Protein AF-A0A085N4V2-F1 (afdb_monomer_lite)

pLDDT: mean 73.32, std 21.91, range [26.5, 97.38]

Structure (mmCIF, N/CA/C/O backbone):
data_AF-A0A085N4V2-F1
#
_entry.id   AF-A0A085N4V2-F1
#
loop_
_atom_site.group_PDB
_atom_site.id
_atom_site.type_symbol
_atom_site.label_atom_id
_atom_site.label_alt_id
_atom_site.label_comp_id
_atom_site.label_asym_id
_atom_site.label_entity_id
_atom_site.label_seq_id
_atom_site.pdbx_PDB_ins_code
_atom_site.Cartn_x
_atom_site.Cartn_y
_atom_site.Cartn_z
_atom_site.occupancy
_atom_site.B_iso_or_equiv
_atom_site.auth_seq_id
_atom_site.auth_comp_id
_atom_site.auth_asym_id
_atom_site.auth_atom_id
_atom_site.pdbx_PDB_model_num
ATOM 1 N N . ILE A 1 1 ? 28.054 0.547 -20.037 1.00 29.27 1 ILE A N 1
ATOM 2 C CA . ILE A 1 1 ? 28.135 -0.540 -19.030 1.00 29.27 1 ILE A CA 1
ATOM 3 C C . ILE A 1 1 ? 27.131 -1.605 -19.446 1.00 29.27 1 ILE A C 1
ATOM 5 O O . ILE A 1 1 ? 25.939 -1.463 -19.209 1.00 29.27 1 ILE A O 1
ATOM 9 N N . HIS A 1 2 ? 27.623 -2.577 -20.213 1.00 27.94 2 HIS A N 1
ATOM 10 C CA . HIS A 1 2 ? 26.881 -3.728 -20.721 1.00 27.94 2 HIS A CA 1
ATOM 11 C C . HIS A 1 2 ? 26.726 -4.733 -19.571 1.00 27.94 2 HIS A C 1
ATOM 13 O O . HIS A 1 2 ? 27.735 -5.162 -19.019 1.00 27.94 2 HIS A O 1
ATOM 19 N N . LEU A 1 3 ? 25.497 -5.102 -19.200 1.00 27.52 3 LEU A N 1
ATOM 20 C CA . LEU A 1 3 ? 25.249 -6.273 -18.354 1.00 27.52 3 LEU A CA 1
ATOM 21 C C . LEU A 1 3 ? 24.569 -7.343 -19.210 1.00 27.52 3 LEU A C 1
ATOM 23 O O . LEU A 1 3 ? 23.353 -7.344 -19.402 1.00 27.52 3 LEU A O 1
ATOM 27 N N . SER A 1 4 ? 25.399 -8.217 -19.765 1.00 28.66 4 SER A N 1
ATOM 28 C CA . SER A 1 4 ? 25.032 -9.461 -20.426 1.00 28.66 4 SER A CA 1
ATOM 29 C C . SER A 1 4 ? 24.753 -10.529 -19.365 1.00 28.66 4 SER A C 1
ATOM 31 O O . SER A 1 4 ? 25.668 -11.000 -18.699 1.00 28.66 4 SER A O 1
ATOM 33 N N . CYS A 1 5 ? 23.490 -10.933 -19.230 1.00 30.08 5 CYS A N 1
ATOM 34 C CA . CYS A 1 5 ? 23.125 -12.209 -18.620 1.00 30.08 5 CYS A CA 1
ATOM 35 C C . CYS A 1 5 ? 22.481 -13.062 -19.712 1.00 30.08 5 CYS A C 1
ATOM 37 O O . CYS A 1 5 ? 21.371 -12.770 -20.152 1.00 30.08 5 CYS A O 1
ATOM 39 N N . ILE A 1 6 ? 23.210 -14.077 -20.172 1.00 33.19 6 ILE A N 1
ATOM 40 C CA . ILE A 1 6 ? 22.715 -15.107 -21.083 1.00 33.19 6 ILE A CA 1
ATOM 41 C C . ILE A 1 6 ? 22.136 -16.208 -20.195 1.00 33.19 6 ILE A C 1
ATOM 43 O O . ILE A 1 6 ? 22.891 -16.904 -19.528 1.00 33.19 6 ILE A O 1
ATOM 47 N N . ASN A 1 7 ? 20.813 -16.351 -20.176 1.00 31.69 7 ASN A N 1
ATOM 48 C CA . ASN A 1 7 ? 20.169 -17.578 -19.717 1.00 31.69 7 ASN A CA 1
ATOM 49 C C . ASN A 1 7 ? 19.507 -18.219 -20.933 1.00 31.69 7 ASN A C 1
ATOM 51 O O . ASN A 1 7 ? 18.556 -17.675 -21.489 1.00 31.69 7 ASN A O 1
ATOM 55 N N . THR A 1 8 ? 20.039 -19.359 -21.353 1.00 28.59 8 THR A N 1
ATOM 56 C CA . THR A 1 8 ? 19.439 -20.244 -22.347 1.00 28.59 8 THR A CA 1
ATOM 57 C C . THR A 1 8 ? 18.460 -21.177 -21.641 1.00 28.59 8 THR A C 1
ATOM 59 O O . THR A 1 8 ? 18.837 -21.915 -20.734 1.00 28.59 8 THR A O 1
ATOM 62 N N . PHE A 1 9 ? 17.193 -21.146 -22.051 1.00 31.52 9 PHE A N 1
ATOM 63 C CA . PHE A 1 9 ? 16.196 -22.148 -21.679 1.00 31.52 9 PHE A CA 1
ATOM 64 C C . PHE A 1 9 ? 15.720 -22.811 -22.970 1.00 31.52 9 PHE A C 1
ATOM 66 O O . PHE A 1 9 ? 15.344 -22.116 -23.912 1.00 31.52 9 PHE A O 1
ATOM 73 N N . SER A 1 10 ? 15.803 -24.138 -23.039 1.00 26.50 10 SER A N 1
ATOM 74 C CA . SER A 1 10 ? 15.402 -24.914 -24.212 1.00 26.50 10 SER A CA 1
ATOM 75 C C . SER A 1 10 ? 14.082 -25.619 -23.918 1.00 26.50 10 SER A C 1
ATOM 77 O O . SER A 1 10 ? 13.995 -26.424 -22.993 1.00 26.50 10 SER A O 1
ATOM 79 N N . LEU A 1 11 ? 13.059 -25.303 -24.707 1.00 28.31 11 LEU A N 1
ATOM 80 C CA . LEU A 1 11 ? 11.888 -26.145 -24.914 1.00 28.31 11 LEU A CA 1
ATOM 81 C C . LEU A 1 11 ? 11.587 -26.129 -26.414 1.00 28.31 11 LEU A C 1
ATOM 83 O O . LEU A 1 11 ? 11.428 -25.056 -26.985 1.00 28.31 11 LEU A O 1
ATOM 87 N N . HIS A 1 12 ? 11.585 -27.326 -27.007 1.00 36.25 12 HIS A N 1
ATOM 88 C CA . HIS A 1 12 ? 11.099 -27.693 -28.342 1.00 36.25 12 HIS A CA 1
ATOM 89 C C . HIS A 1 12 ? 11.022 -26.564 -29.397 1.00 36.25 12 HIS A C 1
ATOM 91 O O . HIS A 1 12 ? 10.043 -25.828 -29.486 1.00 36.25 12 HIS A O 1
ATOM 97 N N . ASP A 1 13 ? 12.067 -26.505 -30.229 1.00 33.78 13 ASP A N 1
ATOM 98 C CA . ASP A 1 13 ? 12.101 -25.966 -31.599 1.00 33.78 13 ASP A CA 1
ATOM 99 C C . ASP A 1 13 ? 11.706 -24.501 -31.858 1.00 33.78 13 ASP A C 1
ATOM 101 O O . ASP A 1 13 ? 11.421 -24.129 -32.995 1.00 33.78 13 ASP A O 1
ATOM 105 N N . CYS A 1 14 ? 11.807 -23.614 -30.866 1.00 27.58 14 CYS A N 1
ATOM 106 C CA . CYS A 1 14 ? 11.898 -22.172 -31.125 1.00 27.58 14 CYS A CA 1
ATOM 107 C C . CYS A 1 14 ? 13.008 -21.509 -30.306 1.00 27.58 14 CYS A C 1
ATOM 109 O O . CYS A 1 14 ? 12.887 -21.266 -29.106 1.00 27.58 14 CYS A O 1
ATOM 111 N N . THR A 1 15 ? 14.104 -21.167 -30.983 1.00 27.19 15 THR A N 1
ATOM 112 C CA . THR A 1 15 ? 15.204 -20.377 -30.424 1.00 27.19 15 THR A CA 1
ATOM 113 C C . THR A 1 15 ? 14.775 -18.913 -30.330 1.00 27.19 15 THR A C 1
ATOM 115 O O . THR A 1 15 ? 14.976 -18.131 -31.257 1.00 27.19 15 THR A O 1
ATOM 118 N N . ILE A 1 16 ? 14.165 -18.513 -29.214 1.00 33.62 16 ILE A N 1
ATOM 119 C CA . ILE A 1 16 ? 13.874 -17.098 -28.952 1.00 33.62 16 ILE A CA 1
ATOM 120 C C . ILE A 1 16 ? 15.157 -16.435 -28.444 1.00 33.62 16 ILE A C 1
ATOM 122 O O . ILE A 1 16 ? 15.532 -16.555 -27.277 1.00 33.62 16 ILE A O 1
ATOM 126 N N . VAL A 1 17 ? 15.851 -15.726 -29.334 1.00 28.67 17 VAL A N 1
ATOM 127 C CA . VAL A 1 17 ? 16.953 -14.837 -28.956 1.00 28.67 17 VAL A CA 1
ATOM 128 C C . VAL A 1 17 ? 16.340 -13.562 -28.381 1.00 28.67 17 VAL A C 1
ATOM 130 O O . VAL A 1 17 ? 15.878 -12.692 -29.114 1.00 28.67 17 VAL A O 1
ATOM 133 N N . CYS A 1 18 ? 16.325 -13.435 -27.055 1.00 32.69 18 CYS A N 1
ATOM 134 C CA . CYS A 1 18 ? 15.870 -12.213 -26.400 1.00 32.69 18 CYS A CA 1
ATOM 135 C C . CYS A 1 18 ? 16.967 -11.132 -26.505 1.00 32.69 18 CYS A C 1
ATOM 137 O O . CYS A 1 18 ? 17.760 -10.933 -25.582 1.00 32.69 18 CYS A O 1
ATOM 139 N N . VAL A 1 19 ? 17.046 -10.443 -27.650 1.00 33.03 19 VAL A N 1
ATOM 140 C CA . VAL A 1 19 ? 17.888 -9.248 -27.800 1.00 33.03 19 VAL A CA 1
ATOM 141 C C . VAL A 1 19 ? 17.174 -8.078 -27.134 1.00 33.03 19 VAL A C 1
ATOM 143 O O . VAL A 1 19 ? 16.116 -7.621 -27.558 1.00 33.03 19 VAL A O 1
ATOM 146 N N . ARG A 1 20 ? 17.757 -7.608 -26.035 1.00 50.44 20 ARG A N 1
ATOM 147 C CA . ARG A 1 20 ? 17.264 -6.480 -25.253 1.00 50.44 20 ARG A CA 1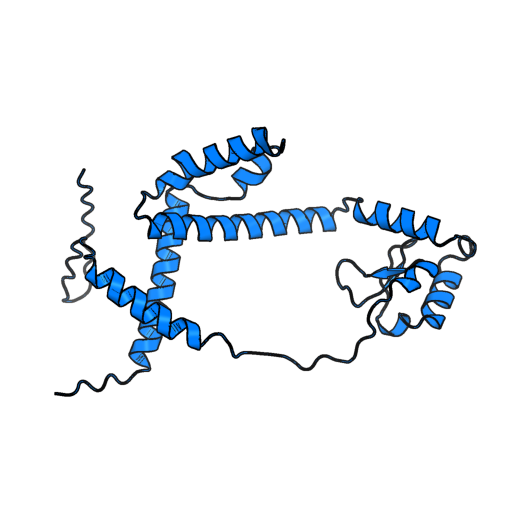
ATOM 148 C C . ARG A 1 20 ? 17.601 -5.170 -25.973 1.00 50.44 20 ARG A C 1
ATOM 150 O O . ARG A 1 20 ? 18.631 -4.560 -25.707 1.00 50.44 20 ARG A O 1
ATOM 157 N N . SER A 1 21 ? 16.709 -4.732 -26.849 1.00 33.66 21 SER A N 1
ATOM 158 C CA . SER A 1 21 ? 16.666 -3.366 -27.374 1.00 33.66 21 SER A CA 1
ATOM 159 C C . SER A 1 21 ? 15.210 -3.005 -27.637 1.00 33.66 21 SER A C 1
ATOM 161 O O . SER A 1 21 ? 14.715 -3.174 -28.742 1.00 33.66 21 SER A O 1
ATOM 163 N N . VAL A 1 22 ? 14.515 -2.568 -26.583 1.00 43.03 22 VAL A N 1
ATOM 164 C CA . VAL A 1 22 ? 13.159 -2.014 -26.702 1.00 43.03 22 VAL A CA 1
ATOM 165 C C . VAL A 1 22 ? 13.300 -0.666 -27.404 1.00 43.03 22 VAL A C 1
ATOM 167 O O . VAL A 1 22 ? 13.883 0.266 -26.842 1.00 43.03 22 VAL A O 1
ATOM 170 N N . THR A 1 23 ? 12.854 -0.582 -28.652 1.00 40.97 23 THR A N 1
ATOM 171 C CA . THR A 1 23 ? 12.875 0.656 -29.438 1.00 40.97 23 THR A CA 1
ATOM 172 C C . THR A 1 23 ? 11.654 1.514 -29.089 1.00 40.97 23 THR A C 1
ATOM 174 O O . THR A 1 23 ? 10.686 1.053 -28.485 1.00 40.97 23 THR A O 1
ATOM 177 N N . VAL A 1 24 ? 11.684 2.802 -29.447 1.00 43.81 24 VAL A N 1
ATOM 178 C CA . VAL A 1 24 ? 10.590 3.763 -29.180 1.00 43.81 24 VAL A CA 1
ATOM 179 C C . VAL A 1 24 ? 9.251 3.308 -29.800 1.00 43.81 24 VAL A C 1
ATOM 181 O O . VAL A 1 24 ? 8.184 3.658 -29.294 1.00 43.81 24 VAL A O 1
ATOM 184 N N . GLU A 1 25 ? 9.291 2.462 -30.833 1.00 38.31 25 GLU A N 1
ATOM 185 C CA . GLU A 1 25 ? 8.113 1.851 -31.464 1.00 38.31 25 GLU A CA 1
ATOM 186 C C . GLU A 1 25 ? 7.373 0.857 -30.555 1.00 38.31 25 GLU A C 1
ATOM 188 O O . GLU A 1 25 ? 6.140 0.809 -30.575 1.00 38.31 25 GLU A O 1
ATOM 193 N N . ASP A 1 26 ? 8.081 0.117 -29.699 1.00 45.44 26 ASP A N 1
ATOM 194 C CA . ASP A 1 26 ? 7.462 -0.818 -28.749 1.00 45.44 26 ASP A CA 1
ATOM 195 C C . ASP A 1 26 ? 6.706 -0.073 -27.637 1.00 45.44 26 ASP A C 1
ATOM 197 O O . ASP A 1 26 ? 5.665 -0.527 -27.154 1.00 45.44 26 ASP A O 1
ATOM 201 N N . LEU A 1 27 ? 7.175 1.129 -27.279 1.00 49.84 27 LEU A N 1
ATOM 202 C CA . LEU A 1 27 ? 6.521 2.012 -26.310 1.00 49.84 27 LEU A CA 1
ATOM 203 C C . LEU A 1 27 ? 5.214 2.614 -26.867 1.00 49.84 27 LEU A C 1
ATOM 205 O O . LEU A 1 27 ? 4.235 2.757 -26.131 1.00 49.84 27 LEU A O 1
ATOM 209 N N . LEU A 1 28 ? 5.180 2.922 -28.170 1.00 45.06 28 LEU A N 1
ATOM 210 C CA . LEU A 1 28 ? 3.991 3.400 -28.891 1.00 45.06 28 LEU A CA 1
ATOM 211 C C . LEU A 1 28 ? 2.919 2.306 -29.029 1.00 45.06 28 LEU A C 1
ATOM 213 O O . LEU A 1 28 ? 1.734 2.583 -28.834 1.00 45.06 28 LEU A O 1
ATOM 217 N N . LYS A 1 29 ? 3.322 1.051 -29.265 1.00 47.91 29 LYS A N 1
ATOM 218 C CA . LYS A 1 29 ? 2.406 -0.107 -29.281 1.00 47.91 29 LYS A CA 1
ATOM 219 C C . LYS A 1 29 ? 1.801 -0.380 -27.899 1.00 47.91 29 LYS A C 1
ATOM 221 O O . LYS A 1 29 ? 0.601 -0.633 -27.790 1.00 47.91 29 LYS A O 1
ATOM 226 N N . LEU A 1 30 ? 2.588 -0.236 -26.828 1.00 51.94 30 LEU A N 1
ATOM 227 C CA . LEU A 1 30 ? 2.100 -0.369 -25.450 1.00 51.94 30 LEU A CA 1
ATOM 228 C C . LEU A 1 30 ? 1.096 0.734 -25.067 1.00 51.94 30 LEU A C 1
ATOM 230 O O . LEU A 1 30 ? 0.115 0.465 -24.373 1.00 51.94 30 LEU A O 1
ATOM 234 N N . LEU A 1 31 ? 1.308 1.968 -25.539 1.00 45.53 31 LEU A N 1
ATOM 235 C CA . LEU A 1 31 ? 0.374 3.084 -25.347 1.00 45.53 31 LEU A CA 1
ATOM 236 C C . LEU A 1 31 ? -0.991 2.822 -26.008 1.00 45.53 31 LEU A C 1
ATOM 238 O O . LEU A 1 31 ? -2.015 3.133 -25.400 1.00 45.53 31 LEU A O 1
ATOM 242 N N . GLY A 1 32 ? -1.026 2.191 -27.188 1.00 45.50 32 GLY A N 1
ATOM 243 C CA . GLY A 1 32 ? -2.273 1.809 -27.868 1.00 45.50 32 GLY A CA 1
ATOM 244 C C . GLY A 1 32 ? -3.115 0.791 -27.084 1.00 45.50 32 GLY A C 1
ATOM 245 O O . GLY A 1 32 ? -4.331 0.942 -26.965 1.00 45.50 32 GLY A O 1
ATOM 246 N N . ILE A 1 33 ? -2.468 -0.193 -26.453 1.00 52.75 33 ILE A N 1
ATOM 247 C CA . ILE A 1 33 ? -3.137 -1.221 -25.633 1.00 52.75 33 ILE A CA 1
ATOM 248 C C . ILE A 1 33 ? -3.702 -0.618 -24.331 1.00 52.75 33 ILE A C 1
ATOM 250 O O . ILE A 1 33 ? -4.791 -0.986 -23.884 1.00 52.75 33 ILE A O 1
ATOM 254 N N . ILE A 1 34 ? -3.017 0.373 -23.746 1.00 48.88 34 ILE A N 1
ATOM 255 C CA . ILE A 1 34 ? -3.482 1.082 -22.539 1.00 48.88 34 ILE A CA 1
ATOM 256 C C . ILE A 1 34 ? -4.778 1.870 -22.803 1.00 48.88 34 ILE A C 1
ATOM 258 O O . ILE A 1 34 ? -5.627 1.964 -21.912 1.00 48.88 34 ILE A O 1
ATOM 262 N N . VAL A 1 35 ? -4.958 2.421 -24.009 1.00 43.78 35 VAL A N 1
ATOM 263 C CA . VAL A 1 35 ? -6.181 3.154 -24.385 1.00 43.78 35 VAL A CA 1
ATOM 264 C C . VAL A 1 35 ? -7.391 2.214 -24.457 1.00 43.78 35 VAL A C 1
ATOM 266 O O . VAL A 1 35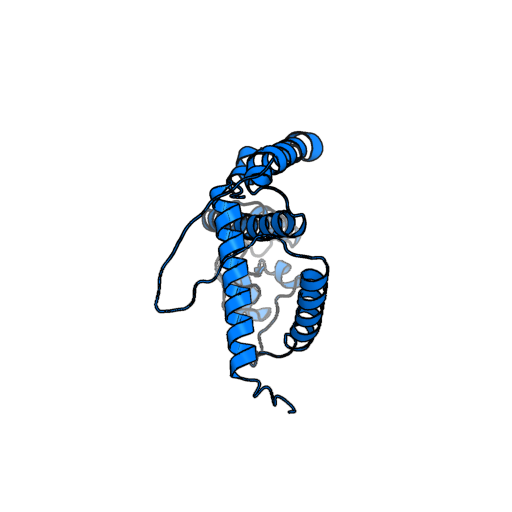 ? -8.453 2.558 -23.938 1.00 43.78 35 VAL A O 1
ATOM 269 N N . LEU A 1 36 ? -7.221 1.004 -24.997 1.00 43.19 36 LEU A N 1
ATOM 270 C CA . LEU A 1 36 ? -8.288 -0.001 -25.096 1.00 43.19 36 LEU A CA 1
ATOM 271 C C . LEU A 1 36 ? -8.743 -0.525 -23.723 1.00 43.19 36 LEU A C 1
ATOM 273 O O . LEU A 1 36 ? -9.941 -0.643 -23.464 1.00 43.19 36 LEU A O 1
ATOM 277 N N . LEU A 1 37 ? -7.811 -0.755 -22.794 1.00 41.88 37 LEU A N 1
ATOM 278 C CA . LEU A 1 37 ? -8.125 -1.278 -21.456 1.00 41.88 37 LEU A CA 1
ATOM 279 C C . LEU A 1 37 ? -8.902 -0.289 -20.569 1.00 41.88 37 LEU A C 1
ATOM 281 O O . LEU A 1 37 ? -9.606 -0.702 -19.644 1.00 41.88 37 LEU A O 1
ATOM 285 N N . LYS A 1 38 ? -8.823 1.018 -20.847 1.00 34.41 38 LYS A N 1
ATOM 286 C CA . LYS A 1 38 ? -9.487 2.055 -20.042 1.00 34.41 38 LYS A CA 1
ATOM 287 C C . LYS A 1 38 ? -11.005 2.127 -20.260 1.00 34.41 38 LYS A C 1
ATOM 289 O O . LYS A 1 38 ? -11.702 2.676 -19.412 1.00 34.41 38 LYS A O 1
ATOM 294 N N . SER A 1 39 ? -11.515 1.543 -21.345 1.00 33.38 39 SER A N 1
ATOM 295 C CA . SER A 1 39 ? -12.949 1.525 -21.669 1.00 33.38 39 SER A CA 1
ATOM 296 C C . SER A 1 39 ? -13.731 0.449 -20.891 1.00 33.38 39 SER A C 1
ATOM 298 O O . SER A 1 39 ? -14.907 0.627 -20.577 1.00 33.38 39 SER A O 1
ATOM 300 N N . CYS A 1 40 ? -13.076 -0.648 -20.493 1.00 34.72 40 CYS A N 1
ATOM 301 C CA . CYS A 1 40 ? -13.766 -1.854 -20.011 1.00 34.72 40 CYS A CA 1
ATOM 302 C C . CYS A 1 40 ? -14.006 -1.932 -18.489 1.00 34.72 40 CYS A C 1
ATOM 304 O O . CYS A 1 40 ? -14.709 -2.829 -18.031 1.00 34.72 40 CYS A O 1
ATOM 306 N N . THR A 1 41 ? -13.467 -1.019 -17.674 1.00 35.53 41 THR A N 1
ATOM 307 C CA . THR A 1 41 ? -13.517 -1.140 -16.197 1.00 35.53 41 THR A CA 1
ATOM 308 C C . THR A 1 41 ? -14.763 -0.537 -15.534 1.00 35.53 41 THR A C 1
ATOM 310 O O . THR A 1 41 ? -14.952 -0.703 -14.330 1.00 35.53 41 THR A O 1
ATOM 313 N N . ASN A 1 42 ? -15.656 0.116 -16.285 1.00 34.28 42 ASN A N 1
ATOM 314 C CA . ASN A 1 42 ? -16.789 0.862 -15.714 1.00 34.28 42 ASN A CA 1
ATOM 315 C C . ASN A 1 42 ? -18.021 0.025 -15.329 1.00 34.28 42 ASN A C 1
ATOM 317 O O . ASN A 1 42 ? -18.988 0.579 -14.811 1.00 34.28 42 ASN A O 1
ATOM 321 N N . SER A 1 43 ? -18.025 -1.289 -15.548 1.00 41.75 43 SER A N 1
ATOM 322 C CA . SER A 1 43 ? -19.240 -2.085 -15.372 1.00 41.75 43 SER A CA 1
ATOM 323 C C . SER A 1 43 ? -18.977 -3.394 -14.642 1.00 41.75 43 SER A C 1
ATOM 325 O O . SER A 1 43 ? -18.839 -4.424 -15.289 1.00 41.75 43 SER A O 1
ATOM 327 N N . LEU A 1 44 ? -18.977 -3.392 -13.300 1.00 36.44 44 LEU A N 1
ATOM 328 C CA . LEU A 1 44 ? -19.506 -4.545 -12.558 1.00 36.44 44 LEU A CA 1
ATOM 329 C C . LEU A 1 44 ? -19.834 -4.250 -11.075 1.00 36.44 44 LEU A C 1
ATOM 331 O O . LEU A 1 44 ? -18.970 -3.942 -10.261 1.00 36.44 44 LEU A O 1
ATOM 335 N N . MET A 1 45 ? -21.107 -4.513 -10.747 1.00 35.84 45 MET A N 1
ATOM 336 C CA . MET A 1 45 ? -21.659 -5.001 -9.466 1.00 35.84 45 MET A CA 1
ATOM 337 C C . MET A 1 45 ? -22.102 -3.992 -8.395 1.00 35.84 45 MET A C 1
ATOM 339 O O . MET A 1 45 ? -21.359 -3.622 -7.489 1.00 35.84 45 MET A O 1
ATOM 343 N N . SER A 1 46 ? -23.415 -3.721 -8.365 1.00 36.69 46 SER A N 1
ATOM 344 C CA . SER A 1 46 ? -24.116 -3.299 -7.146 1.00 36.69 46 SER A CA 1
ATOM 345 C C . SER A 1 46 ? -25.144 -4.361 -6.728 1.00 36.69 46 SER A C 1
ATOM 347 O O . SER A 1 46 ? -26.022 -4.742 -7.496 1.00 36.69 46 SER A O 1
ATOM 349 N N . ARG A 1 47 ? -24.998 -4.891 -5.506 1.00 44.38 47 ARG A N 1
ATOM 350 C CA . ARG A 1 47 ? -25.952 -5.829 -4.885 1.00 44.38 47 ARG A CA 1
ATOM 351 C C . ARG A 1 47 ? -27.095 -5.042 -4.219 1.00 44.38 47 ARG A C 1
ATOM 353 O O . ARG A 1 47 ? -26.827 -3.965 -3.672 1.00 44.38 47 ARG A O 1
ATOM 360 N N . PRO A 1 48 ? -28.338 -5.560 -4.174 1.00 46.38 48 PRO A N 1
ATOM 361 C CA . PRO A 1 48 ? -29.462 -4.860 -3.557 1.00 46.38 48 PRO A CA 1
ATOM 362 C C . PRO A 1 48 ? -29.235 -4.676 -2.049 1.00 46.38 48 PRO A C 1
ATOM 364 O O . PRO A 1 48 ? -29.116 -5.629 -1.277 1.00 46.38 48 PRO A O 1
ATOM 367 N N . LYS A 1 49 ? -29.145 -3.415 -1.614 1.00 56.84 49 LYS A N 1
ATOM 368 C CA . LYS A 1 49 ? -28.958 -3.048 -0.205 1.00 56.84 49 LYS A CA 1
ATOM 369 C C . LYS A 1 49 ? -30.300 -3.159 0.527 1.00 56.84 49 LYS A C 1
ATOM 371 O O . LYS A 1 49 ? -31.236 -2.431 0.210 1.00 56.84 49 LYS A O 1
ATOM 376 N N . LYS A 1 50 ? -30.381 -4.013 1.556 1.00 60.59 50 LYS A N 1
ATOM 377 C CA . LYS A 1 50 ? -31.488 -3.980 2.533 1.00 60.59 50 LYS A CA 1
ATOM 378 C C . LYS A 1 50 ? -31.570 -2.581 3.164 1.00 60.59 50 LYS A C 1
ATOM 380 O O . LYS A 1 50 ? -30.537 -2.013 3.530 1.00 60.59 50 LYS A O 1
ATOM 385 N N . LYS A 1 51 ? -32.784 -2.029 3.297 1.00 64.44 51 LYS A N 1
ATOM 386 C CA . LYS A 1 51 ? -33.018 -0.728 3.948 1.00 64.44 51 LYS A CA 1
ATOM 387 C C . LYS A 1 51 ? -32.554 -0.816 5.409 1.00 64.44 51 LYS A C 1
ATOM 389 O O . LYS A 1 51 ? -33.062 -1.627 6.172 1.00 64.44 51 LYS A O 1
ATOM 394 N N . SER A 1 52 ? -31.568 -0.001 5.773 1.00 69.69 52 SER A N 1
ATOM 395 C CA . SER A 1 52 ? -30.961 0.064 7.108 1.00 69.69 52 SER A CA 1
ATOM 396 C C . SER A 1 52 ? -31.082 1.493 7.610 1.00 69.69 52 SER A C 1
ATOM 398 O O . SER A 1 52 ? -30.838 2.427 6.843 1.00 69.69 52 SER A O 1
ATOM 400 N N . ARG A 1 53 ? -31.419 1.681 8.888 1.00 72.75 53 ARG A N 1
ATOM 401 C CA . ARG A 1 53 ? -31.376 3.012 9.506 1.00 72.75 53 ARG A CA 1
ATOM 402 C C . ARG A 1 53 ? -29.927 3.485 9.550 1.00 72.75 53 ARG A C 1
ATOM 404 O O . ARG A 1 53 ? -29.041 2.693 9.870 1.00 72.75 53 ARG A O 1
ATOM 411 N N . GLN A 1 54 ? -29.693 4.737 9.176 1.00 81.12 54 GLN A N 1
ATOM 412 C CA . GLN A 1 54 ? -28.384 5.363 9.324 1.00 81.12 54 GLN A CA 1
ATOM 413 C C . GLN A 1 54 ? -28.289 6.013 10.703 1.00 81.12 54 GLN A C 1
ATOM 415 O O . GLN A 1 54 ? -29.290 6.465 11.258 1.00 81.12 54 GLN A O 1
ATOM 420 N N . TYR A 1 55 ? -27.080 6.035 11.255 1.00 81.50 55 TYR A N 1
ATOM 421 C CA . TYR A 1 55 ? -26.808 6.746 12.494 1.00 81.50 55 TYR A CA 1
ATOM 422 C C . TYR A 1 55 ? -27.003 8.255 12.297 1.00 81.50 55 TYR A C 1
ATOM 424 O O . TYR A 1 55 ? -26.516 8.813 11.316 1.00 81.50 55 TYR A O 1
ATOM 432 N N . SER A 1 56 ? -27.663 8.908 13.254 1.00 82.62 56 SER A N 1
ATOM 433 C CA . SER A 1 56 ? -27.725 10.366 13.356 1.00 82.62 56 SER A CA 1
ATOM 434 C C . SER A 1 56 ? -26.831 10.844 14.495 1.00 82.62 56 SER A C 1
ATOM 436 O O . SER A 1 56 ? -26.810 10.244 15.571 1.00 82.62 56 SER A O 1
ATOM 438 N N . THR A 1 57 ? -26.123 11.954 14.281 1.00 81.81 57 THR A N 1
ATOM 439 C CA . THR A 1 57 ? -25.295 12.613 15.304 1.00 81.81 57 THR A CA 1
ATOM 440 C C . THR A 1 57 ? -26.099 13.002 16.539 1.00 81.81 57 THR A C 1
ATOM 442 O O . THR A 1 57 ? -25.556 12.988 17.642 1.00 81.81 57 THR A O 1
ATOM 445 N N . GLU A 1 58 ? -27.403 13.243 16.388 1.00 84.25 58 GLU A N 1
ATOM 446 C CA . GLU A 1 58 ? -28.311 13.510 17.499 1.00 84.25 58 GLU A CA 1
ATOM 447 C C . GLU A 1 58 ? -28.408 12.363 18.502 1.00 84.25 58 GLU A C 1
ATOM 449 O O . GLU A 1 58 ? -28.759 12.602 19.653 1.00 84.25 58 GLU A O 1
ATOM 454 N N . TYR A 1 59 ? -28.104 11.122 18.110 1.00 83.69 59 TYR A N 1
ATOM 455 C CA . TYR A 1 59 ? -28.175 9.970 19.015 1.00 83.69 59 TYR A CA 1
ATOM 456 C C . TYR A 1 59 ? -27.088 9.982 20.091 1.00 83.69 59 TYR A C 1
ATOM 458 O O . TYR A 1 59 ? -27.185 9.246 21.075 1.00 83.69 59 TYR A O 1
ATOM 466 N N . LEU A 1 60 ? -26.124 10.895 19.969 1.00 85.00 60 LEU A N 1
ATOM 467 C CA . LEU A 1 60 ? -25.153 11.178 21.012 1.00 85.00 60 LEU A CA 1
ATOM 468 C C . LEU A 1 60 ? -25.816 11.644 22.315 1.00 85.00 60 LEU A C 1
ATOM 470 O O . LEU A 1 60 ? -25.328 11.296 23.385 1.00 85.00 60 LEU A O 1
ATOM 474 N N . LYS A 1 61 ? -26.965 12.341 22.246 1.00 82.94 61 LYS A N 1
ATOM 475 C CA . LYS A 1 61 ? -27.738 12.755 23.436 1.00 82.94 61 LYS A CA 1
ATOM 476 C C . LYS A 1 61 ? -28.290 11.581 24.243 1.00 82.94 61 LYS A C 1
ATOM 478 O O . LYS A 1 61 ? -28.633 11.740 25.406 1.00 82.94 61 LYS A O 1
ATOM 483 N N . PHE A 1 62 ? -28.358 10.404 23.625 1.00 82.56 62 PHE A N 1
ATOM 484 C CA . PHE A 1 62 ? -28.744 9.151 24.267 1.00 82.56 62 PHE A CA 1
ATOM 485 C C . PHE A 1 62 ? -27.524 8.298 24.655 1.00 82.56 62 PHE A C 1
ATOM 487 O O . PHE A 1 62 ? -27.686 7.153 25.059 1.00 82.56 62 PHE A O 1
ATOM 494 N N . GLY A 1 63 ? -26.300 8.818 24.502 1.00 85.31 63 GLY A N 1
ATOM 495 C CA . GLY A 1 63 ? -25.064 8.124 24.855 1.00 85.31 63 GLY A CA 1
ATOM 496 C C . GLY A 1 63 ? -24.602 7.056 23.864 1.00 85.31 63 GLY A C 1
ATOM 497 O O . GLY A 1 63 ? -23.827 6.172 24.242 1.00 85.31 63 GLY A O 1
ATOM 498 N N . PHE A 1 64 ? -25.047 7.124 22.606 1.00 87.44 64 PHE A N 1
ATOM 499 C CA . PHE A 1 64 ? -24.651 6.184 21.553 1.00 87.44 64 PHE A CA 1
ATOM 500 C C . PHE A 1 64 ? -23.772 6.839 20.486 1.00 87.44 64 PHE A C 1
ATOM 502 O O . PHE A 1 64 ? -23.861 8.035 20.229 1.00 87.44 64 PHE A O 1
ATOM 509 N N . THR A 1 65 ? -22.945 6.022 19.837 1.00 88.38 65 THR A N 1
ATOM 510 C CA . THR A 1 65 ? -22.130 6.363 18.663 1.00 88.38 65 THR A CA 1
ATOM 511 C C . THR A 1 65 ? -22.224 5.251 17.610 1.00 88.38 65 THR A C 1
ATOM 513 O O . THR A 1 65 ? -22.794 4.191 17.870 1.00 88.38 65 THR A O 1
ATOM 516 N N . CYS A 1 66 ? -21.661 5.451 16.420 1.00 86.56 66 CYS A N 1
ATOM 517 C CA . CYS A 1 66 ? -21.463 4.367 15.455 1.00 86.56 66 CYS A CA 1
ATOM 518 C C . CYS A 1 66 ? -20.478 3.322 15.994 1.00 86.56 66 CYS A C 1
ATOM 520 O O . CYS A 1 66 ? -19.420 3.680 16.514 1.00 86.56 66 CYS A O 1
ATOM 522 N N . SER A 1 67 ? -20.765 2.037 15.782 1.00 83.19 67 SER A N 1
ATOM 523 C CA . SER A 1 67 ? -19.778 0.982 16.015 1.00 83.19 67 SER A CA 1
ATOM 524 C C . SER A 1 67 ? -18.571 1.153 15.072 1.00 83.19 67 SER A C 1
ATOM 526 O O . SER A 1 67 ? -18.769 1.398 13.874 1.00 83.19 67 SER A O 1
ATOM 528 N N . PRO A 1 68 ? -17.328 0.983 15.568 1.00 77.56 68 PRO A N 1
ATOM 529 C CA . PRO A 1 68 ? -16.120 1.036 14.742 1.00 77.56 68 PRO A CA 1
ATOM 530 C C . PRO A 1 68 ? -16.108 -0.027 13.637 1.00 77.56 68 PRO A C 1
ATOM 532 O O . PRO A 1 68 ? -15.700 0.256 12.514 1.00 77.56 68 PRO A O 1
ATOM 535 N N . ALA A 1 69 ? -16.598 -1.233 13.944 1.00 77.69 69 ALA A N 1
ATOM 536 C CA . ALA A 1 69 ? -16.615 -2.365 13.018 1.00 77.69 69 ALA A CA 1
ATOM 537 C C . ALA A 1 69 ? -17.719 -2.243 11.956 1.00 77.69 69 ALA A C 1
ATOM 539 O O . ALA A 1 69 ? -17.556 -2.680 10.819 1.00 77.69 69 ALA A O 1
ATOM 540 N N . ASN A 1 70 ? -18.858 -1.643 12.311 1.00 81.44 70 ASN A N 1
ATOM 541 C CA . ASN A 1 70 ? -19.969 -1.450 11.389 1.00 81.44 70 ASN A CA 1
ATOM 542 C C . ASN A 1 70 ? -20.711 -0.150 11.700 1.00 81.44 70 ASN A C 1
ATOM 544 O O . ASN A 1 70 ? -21.532 -0.087 12.614 1.00 81.44 70 ASN A O 1
ATOM 548 N N . ARG A 1 71 ? -20.505 0.867 10.856 1.00 81.06 71 ARG A N 1
ATOM 549 C CA . ARG A 1 71 ? -21.127 2.193 11.010 1.00 81.06 71 ARG A CA 1
ATOM 550 C C . ARG A 1 71 ? -22.664 2.184 10.982 1.00 81.06 71 ARG A C 1
ATOM 552 O O . ARG A 1 71 ? -23.279 3.201 11.276 1.00 81.06 71 ARG A O 1
ATOM 559 N N . ARG A 1 72 ? -23.300 1.063 10.619 1.00 82.44 72 ARG A N 1
ATOM 560 C CA . ARG A 1 72 ? -24.764 0.892 10.642 1.00 82.44 72 ARG A CA 1
ATOM 561 C C . ARG A 1 72 ? -25.306 0.408 11.986 1.00 82.44 72 ARG A C 1
ATOM 563 O O . ARG A 1 72 ? -26.520 0.309 12.136 1.00 82.44 72 ARG A O 1
ATOM 570 N N . LEU A 1 73 ? -24.444 0.073 12.941 1.00 86.94 73 LEU A N 1
ATOM 571 C CA . LEU A 1 73 ? -24.847 -0.428 14.251 1.00 86.94 73 LEU A CA 1
ATOM 572 C C . LEU A 1 73 ? -24.552 0.623 15.330 1.00 86.94 73 LEU A C 1
ATOM 574 O O . LEU A 1 73 ? -23.449 1.178 15.337 1.00 86.94 73 LEU A O 1
ATOM 578 N N . PRO A 1 74 ? -25.506 0.918 16.232 1.00 88.06 74 PRO A N 1
ATOM 579 C CA . PRO A 1 74 ? -25.247 1.798 17.360 1.00 88.06 74 PRO A CA 1
ATOM 580 C C . PRO A 1 74 ? -24.440 1.069 18.440 1.00 88.06 74 PRO A C 1
ATOM 582 O O . PRO A 1 74 ? -24.677 -0.100 18.736 1.00 88.06 74 PRO A O 1
ATOM 585 N N . MET A 1 75 ? -23.493 1.774 19.046 1.00 88.75 75 MET A N 1
ATOM 586 C CA . MET A 1 75 ? -22.671 1.317 20.163 1.00 88.75 75 MET A CA 1
ATOM 587 C C . MET A 1 75 ? -22.851 2.275 21.338 1.00 88.75 75 MET A C 1
ATOM 589 O O . MET A 1 75 ? -22.784 3.491 21.156 1.00 88.75 75 MET A O 1
ATOM 593 N N . CYS A 1 76 ? -23.086 1.750 22.538 1.00 86.81 76 CYS A N 1
ATOM 594 C CA . CYS A 1 76 ? -23.169 2.577 23.742 1.00 86.81 76 CYS A CA 1
ATOM 595 C C . CYS A 1 76 ? -21.768 3.047 24.151 1.00 86.81 76 CYS A C 1
ATOM 597 O O . CYS A 1 76 ? -20.858 2.235 24.276 1.00 86.81 76 CYS A O 1
ATOM 599 N N . LEU A 1 77 ? -21.592 4.343 24.409 1.00 85.19 77 LEU A N 1
ATOM 600 C CA . LEU A 1 77 ? -20.300 4.910 24.815 1.00 85.19 77 LEU A CA 1
ATOM 601 C C . LEU A 1 77 ? -19.903 4.562 26.258 1.00 85.19 77 LEU A C 1
ATOM 603 O O . LEU A 1 77 ? -18.746 4.734 26.625 1.00 85.19 77 LEU A O 1
ATOM 607 N N . ILE A 1 78 ? -20.851 4.107 27.083 1.00 82.12 78 ILE A N 1
ATOM 608 C CA . ILE A 1 78 ? -20.606 3.808 28.500 1.00 82.12 78 ILE A CA 1
ATOM 609 C C . ILE A 1 78 ? -20.236 2.340 28.712 1.00 82.12 78 ILE A C 1
ATOM 611 O O . ILE A 1 78 ? -19.270 2.058 29.411 1.00 82.12 78 ILE A O 1
ATOM 615 N N . CYS A 1 79 ? -21.024 1.416 28.155 1.00 82.06 79 CYS A N 1
ATOM 616 C CA . CYS A 1 79 ? -20.814 -0.025 28.325 1.00 82.06 79 CYS A CA 1
ATOM 617 C C . CYS A 1 79 ? -20.180 -0.704 27.106 1.00 82.06 79 CYS A C 1
ATOM 619 O O . CYS A 1 79 ? -20.014 -1.918 27.120 1.00 82.06 79 CYS A O 1
ATOM 621 N N . GLU A 1 80 ? -19.887 0.052 26.042 1.00 80.12 80 GLU A N 1
ATOM 622 C CA . GLU A 1 80 ? -19.219 -0.411 24.811 1.00 80.12 80 GLU A CA 1
ATOM 623 C C . GLU A 1 80 ? -19.956 -1.540 24.059 1.00 80.12 80 GLU A C 1
ATOM 625 O O . GLU A 1 80 ? -19.468 -2.080 23.067 1.00 80.12 80 GLU A O 1
ATOM 630 N N . LYS A 1 81 ? -21.194 -1.854 24.462 1.00 84.88 81 LYS A N 1
ATOM 631 C CA . LYS A 1 81 ? -22.044 -2.850 23.806 1.00 84.88 81 LYS A CA 1
ATOM 632 C C . LYS A 1 81 ? -22.539 -2.337 22.453 1.00 84.88 81 LYS A C 1
ATOM 634 O O . LYS A 1 81 ? -23.050 -1.218 22.354 1.00 84.88 81 LYS A O 1
ATOM 639 N N . VAL A 1 82 ? -22.429 -3.180 21.424 1.00 88.19 82 VAL A N 1
ATOM 640 C CA . VAL A 1 82 ? -23.001 -2.950 20.088 1.00 88.19 82 VAL A CA 1
ATOM 641 C C . VAL A 1 82 ? -24.417 -3.521 20.035 1.00 88.19 82 VAL A C 1
ATOM 643 O O . VAL A 1 82 ? -24.667 -4.641 20.478 1.00 88.19 82 VAL A O 1
ATOM 646 N N . PHE A 1 83 ? -25.343 -2.747 19.484 1.00 86.00 83 PHE A N 1
ATOM 647 C CA . PHE A 1 83 ? -26.757 -3.083 19.366 1.00 86.00 83 PHE A CA 1
ATOM 648 C C . PHE A 1 83 ? -27.133 -3.328 17.898 1.00 86.00 83 PHE A C 1
ATOM 650 O O . PHE A 1 83 ? -26.412 -2.947 16.974 1.00 86.00 83 PHE A O 1
ATOM 657 N N . SER A 1 84 ? -28.276 -3.977 17.666 1.00 86.88 84 SER A N 1
ATOM 658 C CA . SER A 1 84 ? -28.786 -4.218 16.313 1.00 86.88 84 SER A CA 1
ATOM 659 C C . SER A 1 84 ? -29.256 -2.918 15.644 1.00 86.88 84 SER A C 1
ATOM 661 O O . SER A 1 84 ? -29.586 -1.934 16.309 1.00 86.88 84 SER A O 1
ATOM 663 N N . ASN A 1 85 ? -29.345 -2.902 14.308 1.00 86.12 85 ASN A N 1
ATOM 664 C CA . ASN A 1 85 ? -29.871 -1.734 13.586 1.00 86.12 85 ASN A CA 1
ATOM 665 C C . ASN A 1 85 ? -31.333 -1.418 13.964 1.00 86.12 85 ASN A C 1
ATOM 667 O O . ASN A 1 85 ? -31.751 -0.263 13.939 1.00 86.12 85 ASN A O 1
ATOM 671 N N . GLU A 1 86 ? -32.110 -2.424 14.365 1.00 82.50 86 GLU A N 1
ATOM 672 C CA . GLU A 1 86 ? -33.494 -2.239 14.811 1.00 82.50 86 GLU A CA 1
ATOM 673 C C . GLU A 1 86 ? -33.604 -1.467 16.130 1.00 82.50 86 GLU A C 1
ATOM 675 O O . GLU A 1 86 ? -34.579 -0.739 16.340 1.00 82.50 86 GLU A O 1
ATOM 680 N N . ALA A 1 87 ? -32.599 -1.595 17.002 1.00 80.88 87 ALA A N 1
ATOM 681 C CA . ALA A 1 87 ? -32.507 -0.851 18.254 1.00 80.88 87 ALA A CA 1
ATOM 682 C C . ALA A 1 87 ? -32.192 0.636 18.029 1.00 80.88 87 ALA A C 1
ATOM 684 O O . ALA A 1 87 ? -32.424 1.443 18.916 1.00 80.88 87 ALA A O 1
ATOM 685 N N . MET A 1 88 ? -31.761 1.031 16.824 1.00 82.69 88 MET A N 1
ATOM 686 C CA . MET A 1 88 ? -31.412 2.414 16.464 1.00 82.69 88 MET A CA 1
ATOM 687 C C . MET A 1 88 ? -32.613 3.382 16.435 1.00 82.69 88 MET A C 1
ATOM 689 O O . MET A 1 88 ? -32.460 4.561 16.124 1.00 82.69 88 MET A O 1
ATOM 693 N N . LYS A 1 89 ? -33.828 2.909 16.741 1.00 85.06 89 LYS A N 1
ATOM 694 C CA . LYS A 1 89 ? -34.988 3.782 16.961 1.00 85.06 89 LYS A CA 1
ATOM 695 C C . LYS A 1 89 ? -34.760 4.617 18.235 1.00 85.06 89 LYS A C 1
ATOM 697 O O . LYS A 1 89 ? -34.467 4.025 19.270 1.00 85.06 89 LYS A O 1
ATOM 702 N N . PRO A 1 90 ? -34.961 5.949 18.212 1.00 81.88 90 PRO A N 1
ATOM 703 C CA . PRO A 1 90 ? -34.681 6.814 19.364 1.00 81.88 90 PRO A CA 1
ATOM 704 C C . PRO A 1 90 ? -35.368 6.386 20.666 1.00 81.88 90 PRO A C 1
ATOM 706 O O . PRO A 1 90 ? -34.750 6.441 21.724 1.00 81.88 90 PRO A O 1
ATOM 709 N N . SER A 1 91 ? -36.619 5.918 20.589 1.00 82.75 91 SER A N 1
ATOM 710 C CA . SER A 1 91 ? -37.354 5.394 21.748 1.00 82.75 91 SER A CA 1
ATOM 711 C C . SER A 1 91 ? -36.661 4.179 22.369 1.00 82.75 91 SER A C 1
ATOM 713 O O . SER A 1 91 ? -36.438 4.155 23.575 1.00 82.75 91 SER A O 1
ATOM 715 N N . ARG A 1 92 ? -36.228 3.226 21.534 1.00 83.88 92 ARG A N 1
ATOM 716 C CA . ARG A 1 92 ? -35.511 2.020 21.969 1.00 83.88 92 ARG A CA 1
ATOM 717 C C . ARG A 1 92 ? -34.126 2.336 22.517 1.00 83.88 92 ARG A C 1
ATOM 719 O O . ARG A 1 92 ? -33.790 1.838 23.578 1.00 83.88 92 ARG A O 1
ATOM 726 N N . LEU A 1 93 ? -33.362 3.219 21.866 1.00 83.50 93 LEU A N 1
ATOM 727 C CA . LEU A 1 93 ? -32.067 3.673 22.389 1.00 83.50 93 LEU A CA 1
ATOM 728 C C . LEU A 1 93 ? -32.215 4.308 23.777 1.00 83.50 93 LEU A C 1
ATOM 730 O O . LEU A 1 93 ? -31.421 4.028 24.671 1.00 83.50 93 LEU A O 1
ATOM 734 N N . LYS A 1 94 ? -33.247 5.136 23.979 1.00 81.88 94 LYS A N 1
ATOM 735 C CA . LYS A 1 94 ? -33.517 5.778 25.270 1.00 81.88 94 LYS A CA 1
ATOM 736 C C . LYS A 1 94 ? -33.901 4.760 26.351 1.00 81.88 94 LYS A C 1
ATOM 738 O O . LYS A 1 94 ? -33.400 4.857 27.473 1.00 81.88 94 LYS A O 1
ATOM 743 N N . GLU A 1 95 ? -34.746 3.784 26.024 1.00 83.31 95 GLU A N 1
ATOM 744 C CA . GLU A 1 95 ? -35.109 2.675 26.920 1.00 83.31 95 GLU A CA 1
ATOM 745 C C . GLU A 1 95 ? -33.898 1.796 27.257 1.00 83.31 95 GLU A C 1
ATOM 747 O O . GLU A 1 95 ? -33.631 1.535 28.430 1.00 83.31 95 GLU A O 1
ATOM 752 N N . ASP A 1 96 ? -33.119 1.401 26.249 1.00 79.25 96 ASP A N 1
ATOM 753 C CA . ASP A 1 96 ? -31.908 0.591 26.392 1.00 79.25 96 ASP A CA 1
ATOM 754 C C . ASP A 1 96 ? -30.867 1.288 27.266 1.00 79.25 96 ASP A C 1
ATOM 756 O O . ASP A 1 96 ? -30.304 0.673 28.173 1.00 79.25 96 ASP A O 1
ATOM 760 N N . PHE A 1 97 ? -30.645 2.585 27.046 1.00 76.81 97 PHE A N 1
ATOM 761 C CA . PHE A 1 97 ? -29.758 3.393 27.877 1.00 76.81 97 PHE A CA 1
ATOM 762 C C . PHE A 1 97 ? -30.239 3.444 29.329 1.00 76.81 97 PHE A C 1
ATOM 764 O O . PHE A 1 97 ? -29.462 3.212 30.251 1.00 76.81 97 PHE A O 1
ATOM 771 N N . THR A 1 98 ? -31.535 3.681 29.532 1.00 76.69 98 THR A N 1
ATOM 772 C CA . THR A 1 98 ? -32.162 3.763 30.859 1.00 76.69 98 THR A CA 1
ATOM 773 C C . THR A 1 98 ? -32.083 2.440 31.621 1.00 76.69 98 THR A C 1
ATOM 775 O O . THR A 1 98 ? -31.855 2.445 32.830 1.00 76.69 98 THR A O 1
ATOM 778 N N . ARG A 1 99 ? -32.237 1.315 30.915 1.00 76.94 99 ARG A N 1
ATOM 779 C CA . ARG A 1 99 ? -32.156 -0.042 31.463 1.00 76.94 99 ARG A CA 1
ATOM 780 C C . ARG A 1 99 ? -30.724 -0.460 31.784 1.00 76.94 99 ARG A C 1
ATOM 782 O O . ARG A 1 99 ? -30.491 -1.086 32.810 1.00 76.94 99 ARG A O 1
ATOM 789 N N . CYS A 1 100 ? -29.768 -0.142 30.913 1.00 70.56 100 CYS A N 1
ATOM 790 C CA . CYS A 1 100 ? -28.375 -0.553 31.084 1.00 70.56 100 CYS A CA 1
ATOM 791 C C . CYS A 1 100 ? -27.550 0.409 31.952 1.00 70.56 100 CYS A C 1
ATOM 793 O O . CYS A 1 100 ? -26.491 0.010 32.430 1.00 70.56 100 CYS A O 1
ATOM 795 N N . GLN A 1 101 ? -27.968 1.670 32.100 1.00 73.50 101 GLN A N 1
ATOM 796 C CA . GLN A 1 101 ? -27.224 2.721 32.808 1.00 73.50 101 GLN A CA 1
ATOM 797 C C . GLN A 1 101 ? -28.154 3.646 33.624 1.00 73.50 101 GLN A C 1
ATOM 799 O O . GLN A 1 101 ? -28.204 4.858 33.378 1.00 73.50 101 GLN A O 1
ATOM 804 N N . PRO A 1 102 ? -28.880 3.110 34.622 1.00 68.44 102 PRO A N 1
ATOM 805 C CA . PRO A 1 102 ? -29.792 3.892 35.457 1.00 68.44 102 PRO A CA 1
ATOM 806 C C . PRO A 1 102 ? -29.100 5.050 36.206 1.00 68.44 102 PRO A C 1
ATOM 808 O O . PRO A 1 102 ? -29.679 6.124 36.368 1.00 68.44 102 PRO A O 1
ATOM 811 N N . ASP A 1 103 ? -27.833 4.905 36.578 1.00 71.88 103 ASP A N 1
ATOM 812 C CA . ASP A 1 103 ? -27.133 5.915 37.390 1.00 71.88 103 ASP A CA 1
ATOM 813 C C . ASP A 1 103 ? -26.572 7.086 36.569 1.00 71.88 103 ASP A C 1
ATOM 815 O O . ASP A 1 103 ? -26.030 8.047 37.110 1.00 71.88 103 ASP A O 1
ATOM 819 N N . LYS A 1 104 ? -26.675 7.027 35.234 1.00 66.38 104 LYS A N 1
ATOM 820 C CA . LYS A 1 104 ? -26.058 8.007 34.317 1.00 66.38 104 LYS A CA 1
ATOM 821 C C . LYS A 1 104 ? -27.079 8.723 33.428 1.00 66.38 104 LYS A C 1
ATOM 823 O O . LYS A 1 104 ? -26.704 9.346 32.438 1.00 66.38 104 LYS A O 1
ATOM 828 N N . ARG A 1 105 ? -28.359 8.668 33.813 1.00 64.12 105 ARG A N 1
ATOM 829 C CA . ARG A 1 105 ? -29.519 9.233 33.094 1.00 64.12 105 ARG A CA 1
ATOM 830 C C . ARG A 1 105 ? -29.507 10.757 32.956 1.00 64.12 105 ARG A C 1
ATOM 832 O O . ARG A 1 105 ? -30.087 11.269 32.008 1.00 64.12 105 ARG A O 1
ATOM 839 N N . CYS A 1 106 ? -28.830 11.459 33.863 1.00 62.28 106 CYS A N 1
ATOM 840 C CA . CYS A 1 106 ? -28.806 12.925 33.910 1.00 62.28 106 CYS A CA 1
ATOM 841 C C . CYS A 1 106 ? -27.549 13.547 33.284 1.00 62.28 106 CYS A C 1
ATOM 843 O O . CYS A 1 106 ? -27.285 14.727 33.496 1.00 62.28 106 CYS A O 1
ATOM 845 N N . LYS A 1 107 ? -26.734 12.768 32.562 1.00 79.75 107 LYS A N 1
ATOM 846 C CA . LYS A 1 107 ? -25.520 13.300 31.934 1.00 79.75 107 LYS A CA 1
ATOM 847 C C . LYS A 1 107 ? -25.853 14.059 30.657 1.00 79.75 107 LYS A C 1
ATOM 849 O O . LYS A 1 107 ? -26.717 13.647 29.886 1.00 79.75 107 LYS A O 1
ATOM 854 N N . ASP A 1 108 ? -25.156 15.166 30.451 1.00 82.19 108 ASP A N 1
ATOM 855 C CA . ASP A 1 108 ? -25.378 16.062 29.328 1.00 82.19 108 ASP A CA 1
ATOM 856 C C . ASP A 1 108 ? -24.663 15.592 28.051 1.00 82.19 108 ASP A C 1
ATOM 858 O O . ASP A 1 108 ? -23.862 14.653 28.031 1.00 82.19 108 ASP A O 1
ATOM 862 N N . VAL A 1 109 ? -24.967 16.260 26.938 1.00 83.69 109 VAL A N 1
ATOM 863 C CA . VAL A 1 109 ? -24.347 15.958 25.640 1.00 83.69 109 VAL A CA 1
ATOM 864 C C . VAL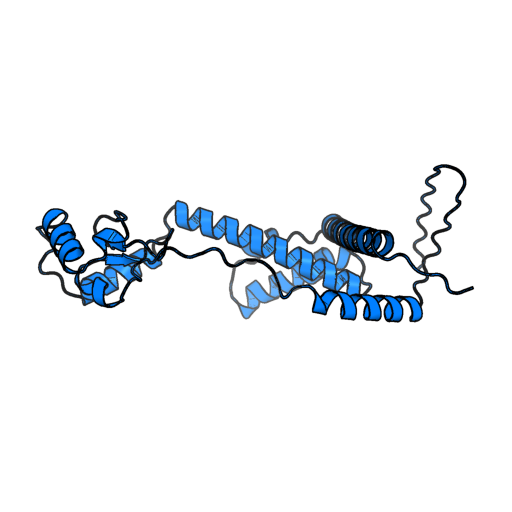 A 1 109 ? -22.836 16.210 25.682 1.00 83.69 109 VAL A C 1
ATOM 866 O O . VAL A 1 109 ? -22.086 15.459 25.057 1.00 83.69 109 VAL A O 1
ATOM 869 N N . ALA A 1 110 ? -22.373 17.208 26.446 1.00 85.25 110 ALA A N 1
ATOM 870 C CA . ALA A 1 110 ? -20.952 17.524 26.584 1.00 85.25 110 ALA A CA 1
ATOM 871 C C . ALA A 1 110 ? -20.167 16.361 27.212 1.00 85.25 110 ALA A C 1
ATOM 873 O O . ALA A 1 110 ? -19.103 15.985 26.706 1.00 85.25 110 ALA A O 1
ATOM 874 N N . TYR A 1 111 ? -20.726 15.703 28.231 1.00 85.81 111 TYR A N 1
ATOM 875 C CA . TYR A 1 111 ? -20.164 14.481 28.793 1.00 85.81 111 TYR A CA 1
ATOM 876 C C . TYR A 1 111 ? -19.980 13.400 27.721 1.00 85.81 111 TYR A C 1
ATOM 878 O O . TYR A 1 111 ? -18.890 12.835 27.600 1.00 85.81 111 TYR A O 1
ATOM 886 N N . PHE A 1 112 ? -21.000 13.136 26.901 1.00 84.94 112 PHE A N 1
ATOM 887 C CA . PHE A 1 112 ? -20.916 12.125 25.842 1.00 84.94 112 PHE A CA 1
ATOM 888 C C . PHE A 1 112 ? -19.959 12.508 24.710 1.00 84.94 112 PHE A C 1
ATOM 890 O O . PHE A 1 112 ? -19.257 11.631 24.201 1.00 84.94 112 PHE A O 1
ATOM 897 N N . CYS A 1 113 ? -19.867 13.791 24.349 1.00 82.31 113 CYS A N 1
ATOM 898 C CA . CYS A 1 113 ? -18.844 14.299 23.431 1.00 82.31 113 CYS A CA 1
ATOM 899 C C . CYS A 1 113 ? -17.438 13.973 23.944 1.00 82.31 113 CYS A C 1
ATOM 901 O O . CYS A 1 113 ? -16.659 13.349 23.221 1.00 82.31 113 CYS A O 1
ATOM 903 N N . SER A 1 114 ? -17.152 14.299 25.209 1.00 83.19 114 SER A N 1
ATOM 904 C CA . SER A 1 114 ? -15.846 14.028 25.822 1.00 83.19 114 SER A CA 1
ATOM 905 C C . SER A 1 114 ? -15.535 12.527 25.892 1.00 83.19 114 SER A C 1
ATOM 907 O O . SER A 1 114 ? -14.397 12.103 25.691 1.00 83.19 114 SER A O 1
ATOM 909 N N . LEU A 1 115 ? -16.551 11.690 26.131 1.00 82.44 115 LEU A N 1
ATOM 910 C CA . LEU A 1 115 ? -16.403 10.237 26.197 1.00 82.44 115 LEU A CA 1
ATOM 911 C C . LEU A 1 115 ? -16.114 9.640 24.813 1.00 82.44 115 LEU A C 1
ATOM 913 O O . LEU A 1 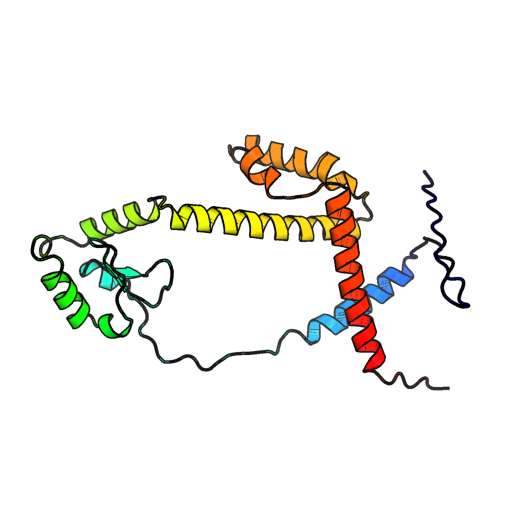115 ? -15.279 8.746 24.690 1.00 82.44 115 LEU A O 1
ATOM 917 N N . ARG A 1 116 ? -16.763 10.167 23.769 1.00 82.19 116 ARG A N 1
ATOM 918 C CA . ARG A 1 116 ? -16.522 9.793 22.371 1.00 82.19 116 ARG A CA 1
ATOM 919 C C . ARG A 1 116 ? -15.114 10.174 21.921 1.00 82.19 116 ARG A C 1
ATOM 921 O O . ARG A 1 116 ? -14.447 9.346 21.308 1.00 82.19 116 ARG A O 1
ATOM 928 N N . GLU A 1 117 ? -14.651 11.380 22.238 1.00 81.38 117 GLU A N 1
ATOM 929 C CA . GLU A 1 117 ? -13.272 11.798 21.947 1.00 81.38 117 GLU A CA 1
ATOM 930 C C . GLU A 1 117 ? -12.262 10.894 22.651 1.00 81.38 117 GLU A C 1
ATOM 932 O O . GLU A 1 117 ? -11.384 10.322 22.003 1.00 81.38 117 GLU A O 1
ATOM 937 N N . LYS A 1 118 ? -12.458 10.640 23.950 1.00 79.19 118 LYS A N 1
ATOM 938 C CA . LYS A 1 118 ? -11.624 9.697 24.705 1.00 79.19 118 LYS A CA 1
ATOM 939 C C . LYS A 1 118 ? -11.627 8.300 24.089 1.00 79.19 118 LYS A C 1
ATOM 941 O O . LYS A 1 118 ? -10.574 7.679 24.028 1.00 79.19 118 LYS A O 1
ATOM 946 N N . ALA A 1 119 ? -12.771 7.807 23.615 1.00 73.62 119 ALA A N 1
ATOM 947 C CA . ALA A 1 119 ? -12.871 6.510 22.947 1.00 73.62 119 ALA A CA 1
ATOM 948 C C . ALA A 1 119 ? -12.152 6.484 21.585 1.00 73.62 119 ALA A C 1
ATOM 950 O O . ALA A 1 119 ? -11.561 5.467 21.240 1.00 73.62 119 ALA A O 1
ATOM 951 N N . SER A 1 120 ? -12.153 7.591 20.836 1.00 65.38 120 SER A N 1
ATOM 952 C CA . SER A 1 120 ? -11.450 7.696 19.547 1.00 65.38 120 SER A CA 1
ATOM 953 C C . SER A 1 120 ? -9.925 7.740 19.681 1.00 65.38 120 SER A C 1
ATOM 955 O O . SER A 1 120 ? -9.216 7.264 18.800 1.00 65.38 120 SER A O 1
ATOM 957 N N . ILE A 1 121 ? -9.429 8.255 20.809 1.00 66.44 121 ILE A N 1
ATOM 958 C CA . ILE A 1 121 ? -7.998 8.314 21.139 1.00 66.44 121 ILE A CA 1
ATOM 959 C C . ILE A 1 121 ? -7.540 7.020 21.835 1.00 66.44 121 ILE A C 1
ATOM 961 O O . ILE A 1 121 ? -6.351 6.691 21.840 1.00 66.44 121 ILE A O 1
ATOM 965 N N . ARG A 1 122 ? -8.472 6.245 22.410 1.00 67.12 122 ARG A N 1
ATOM 966 C CA . ARG A 1 122 ? -8.156 5.006 23.126 1.00 67.12 122 ARG A CA 1
ATOM 967 C C . ARG A 1 122 ? -7.626 3.951 22.149 1.00 67.12 122 ARG A C 1
ATOM 969 O O . ARG A 1 122 ? -8.369 3.358 21.364 1.00 67.12 122 ARG A O 1
ATOM 976 N N . ARG A 1 123 ? -6.323 3.676 22.234 1.00 58.69 123 ARG A N 1
ATOM 977 C CA . ARG A 1 123 ? -5.673 2.550 21.554 1.00 58.69 123 ARG A CA 1
ATOM 978 C C . ARG A 1 123 ? -6.089 1.245 22.236 1.00 58.69 123 ARG A C 1
ATOM 980 O O . ARG A 1 123 ? -5.467 0.817 23.199 1.00 58.69 123 ARG A O 1
ATOM 987 N N . THR A 1 124 ? -7.184 0.642 21.787 1.00 65.94 124 THR A N 1
ATOM 988 C CA . THR A 1 124 ? -7.561 -0.717 22.199 1.00 65.94 124 THR A CA 1
ATOM 989 C C . THR A 1 124 ? -6.786 -1.740 21.367 1.00 65.94 124 THR A C 1
ATOM 991 O O . THR A 1 124 ? -6.450 -1.466 20.215 1.00 65.94 124 THR A O 1
ATOM 994 N N . LEU A 1 125 ? -6.509 -2.926 21.920 1.00 60.53 125 LEU A N 1
ATOM 995 C CA . LEU A 1 125 ? -5.764 -3.986 21.222 1.00 60.53 125 LEU A CA 1
ATOM 996 C C . LEU A 1 125 ? -6.318 -4.292 19.808 1.00 60.53 125 LEU A C 1
ATOM 998 O O . LEU A 1 125 ? -5.519 -4.346 18.871 1.00 60.53 125 LEU A O 1
ATOM 1002 N N . PRO A 1 126 ? -7.651 -4.380 19.587 1.00 62.94 126 PRO A N 1
ATOM 1003 C CA . PRO A 1 126 ? -8.201 -4.549 18.241 1.00 62.94 126 PRO A CA 1
ATOM 1004 C C . PRO A 1 126 ? -7.912 -3.362 17.314 1.00 62.94 126 PRO A C 1
ATOM 1006 O O . PRO A 1 126 ? -7.598 -3.564 16.144 1.00 62.94 126 PRO A O 1
ATOM 1009 N N . ASN A 1 127 ? -7.970 -2.126 17.826 1.00 62.06 127 ASN A N 1
ATOM 1010 C CA . ASN A 1 127 ? -7.665 -0.926 17.045 1.00 62.06 127 ASN A CA 1
ATOM 1011 C C . ASN A 1 127 ? -6.176 -0.857 16.673 1.00 62.06 127 ASN A C 1
ATOM 1013 O O . ASN A 1 127 ? -5.859 -0.440 15.563 1.00 62.06 127 ASN A O 1
ATOM 1017 N N . MET A 1 128 ? -5.276 -1.303 17.557 1.00 61.66 128 MET A N 1
ATOM 1018 C CA . MET A 1 128 ? -3.833 -1.371 17.289 1.00 61.66 128 MET A CA 1
ATOM 1019 C C . MET A 1 128 ? -3.507 -2.419 16.219 1.00 61.66 128 MET A C 1
ATOM 1021 O O . MET A 1 128 ? -2.758 -2.137 15.285 1.00 61.66 128 MET A O 1
ATOM 1025 N N . MET A 1 129 ? -4.118 -3.605 16.296 1.00 62.47 129 MET A N 1
ATOM 1026 C CA . MET A 1 129 ? -3.949 -4.643 15.272 1.00 62.47 129 MET A CA 1
ATOM 1027 C C . MET A 1 129 ? -4.548 -4.225 13.921 1.00 62.47 129 MET A C 1
ATOM 1029 O O . MET A 1 129 ? -3.949 -4.457 12.868 1.00 62.47 129 MET A O 1
ATOM 1033 N N . ALA A 1 130 ? -5.707 -3.562 13.931 1.00 65.38 130 ALA A N 1
ATOM 1034 C CA . ALA A 1 130 ? -6.319 -3.011 12.724 1.00 65.38 130 ALA A CA 1
ATOM 1035 C C . ALA A 1 130 ? -5.466 -1.896 12.091 1.00 65.38 130 ALA A C 1
ATOM 1037 O O . ALA A 1 130 ? -5.343 -1.841 10.869 1.00 65.38 130 ALA A O 1
ATOM 1038 N N . SER A 1 131 ? -4.841 -1.023 12.890 1.00 68.06 131 SER A N 1
ATOM 1039 C CA . SER A 1 131 ? -3.927 -0.006 12.358 1.00 68.06 131 SER A CA 1
ATOM 1040 C C . SER A 1 131 ? -2.642 -0.611 11.797 1.00 68.06 131 SER A C 1
ATOM 1042 O O . SER A 1 131 ? -2.204 -0.202 10.727 1.00 68.06 131 SER A O 1
ATOM 1044 N N . GLU A 1 132 ? -2.074 -1.614 12.468 1.00 72.56 132 GLU A N 1
ATOM 1045 C CA . GLU A 1 132 ? -0.833 -2.272 12.043 1.00 72.56 132 GLU A CA 1
ATOM 1046 C C . GLU A 1 132 ? -1.023 -3.046 10.729 1.00 72.56 132 GLU A C 1
ATOM 1048 O O . GLU A 1 132 ? -0.239 -2.912 9.790 1.00 72.56 132 GLU A O 1
ATOM 1053 N N . SER A 1 133 ? -2.118 -3.807 10.624 1.00 74.81 133 SER A N 1
ATOM 1054 C CA . SER A 1 133 ? -2.490 -4.519 9.394 1.00 74.81 133 SER A CA 1
ATOM 1055 C C . SER A 1 133 ? -2.764 -3.569 8.229 1.00 74.81 133 SER A C 1
ATOM 1057 O O . SER A 1 133 ? -2.340 -3.837 7.103 1.00 74.81 133 SER A O 1
ATOM 1059 N N . LYS A 1 134 ? -3.418 -2.430 8.490 1.00 80.94 134 LYS A N 1
ATOM 1060 C CA . LYS A 1 134 ? -3.630 -1.398 7.476 1.00 80.94 134 LYS A CA 1
ATOM 1061 C C . LYS A 1 134 ? -2.304 -0.807 6.993 1.00 80.94 134 LYS A C 1
ATOM 1063 O O . LYS A 1 134 ? -2.099 -0.738 5.787 1.00 80.94 134 LYS A O 1
ATOM 1068 N N . LEU A 1 135 ? -1.394 -0.452 7.902 1.00 80.56 135 LEU A N 1
ATOM 1069 C CA . LEU A 1 135 ? -0.068 0.065 7.544 1.00 80.56 135 LEU A CA 1
ATOM 1070 C C . LEU A 1 135 ? 0.740 -0.942 6.719 1.00 80.56 135 LEU A C 1
ATOM 1072 O O . LEU A 1 135 ? 1.381 -0.557 5.744 1.00 80.56 135 LEU A O 1
ATOM 1076 N N . HIS A 1 136 ? 0.671 -2.234 7.050 1.00 85.94 136 HIS A N 1
ATOM 1077 C CA . HIS A 1 136 ? 1.296 -3.272 6.232 1.00 85.94 136 HIS A CA 1
ATOM 1078 C C . HIS A 1 136 ? 0.681 -3.327 4.823 1.00 85.94 136 HIS A C 1
ATOM 1080 O O . HIS A 1 136 ? 1.407 -3.454 3.832 1.00 85.94 136 HIS A O 1
ATOM 1086 N N . HIS A 1 137 ? -0.646 -3.252 4.703 1.00 89.88 137 HIS A N 1
ATOM 1087 C CA . HIS A 1 137 ? -1.308 -3.254 3.399 1.00 89.88 137 HIS A CA 1
ATOM 1088 C C . HIS A 1 137 ? -0.941 -2.014 2.570 1.00 89.88 137 HIS A C 1
ATOM 1090 O O . HIS A 1 137 ? -0.579 -2.138 1.398 1.00 89.88 137 HIS A O 1
ATOM 1096 N N . ASP A 1 138 ? -0.950 -0.839 3.197 1.00 91.50 138 ASP A N 1
ATOM 1097 C CA . ASP A 1 138 ? -0.587 0.430 2.569 1.00 91.50 138 ASP A CA 1
ATOM 1098 C C . ASP A 1 138 ? 0.892 0.427 2.130 1.00 91.50 138 ASP A C 1
ATOM 1100 O O . ASP A 1 138 ? 1.204 0.848 1.014 1.00 91.50 138 ASP A O 1
ATOM 1104 N N . GLY A 1 139 ? 1.800 -0.133 2.938 1.00 93.50 139 GLY A N 1
ATOM 1105 C CA . GLY A 1 139 ? 3.216 -0.298 2.591 1.00 93.50 139 GLY A CA 1
ATOM 1106 C C . GLY A 1 139 ? 3.451 -1.280 1.437 1.00 93.50 139 GLY A C 1
ATOM 1107 O O . GLY A 1 139 ? 4.252 -1.020 0.531 1.00 93.50 139 GLY A O 1
ATOM 1108 N N . LEU A 1 140 ? 2.688 -2.379 1.394 1.00 93.88 140 LEU A N 1
ATOM 1109 C CA . LEU A 1 140 ? 2.682 -3.316 0.269 1.00 93.88 140 LEU A CA 1
ATOM 1110 C C . LEU A 1 140 ? 2.221 -2.624 -1.022 1.00 93.88 140 LEU A C 1
ATOM 1112 O O . LEU A 1 140 ? 2.893 -2.759 -2.048 1.00 93.88 140 LEU A O 1
ATOM 1116 N N . LEU A 1 141 ? 1.125 -1.865 -0.973 1.00 94.94 141 LEU A N 1
ATOM 1117 C CA . LEU A 1 141 ? 0.607 -1.097 -2.106 1.00 94.94 141 LEU A CA 1
ATOM 1118 C C . LEU A 1 141 ? 1.611 -0.037 -2.581 1.00 94.94 141 LEU A C 1
ATOM 1120 O O . LEU A 1 141 ? 1.875 0.067 -3.782 1.00 94.94 141 LEU A O 1
ATOM 1124 N N . ALA A 1 142 ? 2.204 0.717 -1.652 1.00 96.19 142 ALA A N 1
ATOM 1125 C CA . ALA A 1 142 ? 3.224 1.717 -1.949 1.00 96.19 142 ALA A CA 1
ATOM 1126 C C . ALA A 1 142 ? 4.413 1.094 -2.688 1.00 96.19 142 ALA A C 1
ATOM 1128 O O . ALA A 1 142 ? 4.828 1.604 -3.727 1.00 96.19 142 ALA A O 1
ATOM 1129 N N . SER A 1 143 ? 4.897 -0.061 -2.230 1.00 97.38 143 SER A N 1
ATOM 1130 C CA . SER A 1 143 ? 6.020 -0.729 -2.883 1.00 97.38 143 SER A CA 1
ATOM 1131 C C . SER A 1 143 ? 5.697 -1.205 -4.315 1.00 97.38 143 SER A C 1
ATOM 1133 O O . SER A 1 143 ? 6.565 -1.143 -5.182 1.00 97.38 143 SER A O 1
ATOM 1135 N N . TYR A 1 144 ? 4.451 -1.589 -4.640 1.00 97.00 144 TYR A N 1
ATOM 1136 C CA . TYR A 1 144 ? 4.075 -1.948 -6.022 1.00 97.00 144 TYR A CA 1
ATOM 1137 C C . TYR A 1 144 ? 4.074 -0.712 -6.921 1.00 97.00 144 TYR A C 1
ATOM 1139 O O . TYR A 1 144 ? 4.592 -0.749 -8.035 1.00 97.00 144 TYR A O 1
ATOM 1147 N N . ARG A 1 145 ? 3.551 0.409 -6.413 1.00 97.25 145 ARG A N 1
ATOM 1148 C CA . ARG A 1 145 ? 3.550 1.689 -7.133 1.00 97.25 145 ARG A CA 1
ATOM 1149 C C . ARG A 1 145 ? 4.966 2.194 -7.384 1.00 97.25 145 ARG A C 1
ATOM 1151 O O . ARG A 1 145 ? 5.267 2.621 -8.492 1.00 97.25 145 ARG A O 1
ATOM 1158 N N . ILE A 1 146 ? 5.842 2.108 -6.387 1.00 96.94 146 ILE A N 1
ATOM 1159 C CA . ILE A 1 146 ? 7.246 2.506 -6.524 1.00 96.94 146 ILE A CA 1
ATOM 1160 C C . ILE A 1 146 ? 7.975 1.579 -7.498 1.00 96.94 146 ILE A C 1
ATOM 1162 O O . ILE A 1 146 ? 8.645 2.076 -8.398 1.00 96.94 146 ILE A O 1
ATOM 1166 N N . ALA A 1 147 ? 7.780 0.259 -7.413 1.00 96.00 147 ALA A N 1
ATOM 1167 C CA . ALA A 1 147 ? 8.345 -0.683 -8.382 1.00 96.00 147 ALA A CA 1
ATOM 1168 C C . ALA A 1 147 ? 7.900 -0.370 -9.822 1.00 96.00 147 ALA A C 1
ATOM 1170 O O . ALA A 1 147 ? 8.722 -0.384 -10.737 1.00 96.00 147 ALA A O 1
ATOM 1171 N N . LEU A 1 148 ? 6.628 -0.007 -10.018 1.00 94.81 148 LEU A N 1
ATOM 1172 C CA . LEU A 1 148 ? 6.117 0.436 -11.314 1.00 94.81 148 LEU A CA 1
ATOM 1173 C C . LEU A 1 148 ? 6.792 1.731 -11.791 1.00 94.81 148 LEU A C 1
ATOM 1175 O O . LEU A 1 148 ? 7.132 1.837 -12.966 1.00 94.81 148 LEU A O 1
ATOM 1179 N N . MET A 1 149 ? 7.010 2.712 -10.909 1.00 96.19 149 MET A N 1
ATOM 1180 C CA . MET A 1 149 ? 7.731 3.948 -11.254 1.00 96.19 149 MET A CA 1
ATOM 1181 C C . MET A 1 149 ? 9.190 3.672 -11.644 1.00 96.19 149 MET A C 1
ATOM 1183 O O . MET A 1 149 ? 9.681 4.237 -12.622 1.00 96.19 149 MET A O 1
ATOM 1187 N N . ILE A 1 150 ? 9.870 2.772 -10.927 1.00 91.06 150 ILE A N 1
ATOM 1188 C CA . ILE A 1 150 ? 11.242 2.335 -11.231 1.00 91.06 150 ILE A CA 1
ATOM 1189 C C . ILE A 1 150 ? 11.296 1.680 -12.616 1.00 91.06 150 ILE A C 1
ATOM 1191 O O . ILE A 1 150 ? 12.134 2.050 -13.437 1.00 91.06 150 ILE A O 1
ATOM 1195 N N . ALA A 1 151 ? 10.364 0.767 -12.906 1.00 91.31 151 ALA A N 1
ATOM 1196 C CA . ALA A 1 151 ? 10.278 0.104 -14.204 1.00 91.31 151 ALA A CA 1
ATOM 1197 C C . ALA A 1 151 ? 10.000 1.099 -15.342 1.00 91.31 151 ALA A C 1
ATOM 1199 O O . ALA A 1 151 ? 10.715 1.104 -16.341 1.00 91.31 151 ALA A O 1
ATOM 1200 N N . LYS A 1 152 ? 9.020 1.996 -15.167 1.00 89.81 152 LYS A N 1
ATOM 1201 C CA . LYS A 1 152 ? 8.665 3.024 -16.162 1.00 89.81 152 LYS A CA 1
ATOM 1202 C C . LYS A 1 152 ? 9.804 3.991 -16.470 1.00 89.81 152 LYS A C 1
ATOM 1204 O O . LYS A 1 152 ? 9.896 4.483 -17.586 1.00 89.81 152 LYS A O 1
ATOM 1209 N N . SER A 1 153 ? 10.650 4.278 -15.486 1.00 88.94 153 SER A N 1
ATOM 1210 C CA . SER A 1 153 ? 11.807 5.165 -15.643 1.00 88.94 153 SER A CA 1
ATOM 1211 C C . SER A 1 153 ? 13.077 4.441 -16.104 1.00 88.94 153 SER A C 1
ATOM 1213 O O . SER A 1 153 ? 14.120 5.082 -16.240 1.00 88.94 153 SER A O 1
ATOM 1215 N N . GLY A 1 154 ? 13.017 3.120 -16.328 1.00 86.44 154 GLY A N 1
ATOM 1216 C CA . GLY A 1 154 ? 14.159 2.311 -16.760 1.00 86.44 154 GLY A CA 1
ATOM 1217 C C . GLY A 1 154 ? 15.308 2.274 -15.747 1.00 86.44 154 GLY A C 1
ATOM 1218 O O . GLY A 1 154 ? 16.464 2.094 -16.129 1.00 86.44 154 GLY A O 1
ATOM 1219 N N . LYS A 1 155 ? 15.025 2.501 -14.460 1.00 91.50 155 LYS A N 1
ATOM 1220 C CA . LYS A 1 155 ? 16.044 2.555 -13.402 1.00 91.50 155 LYS A CA 1
ATOM 1221 C C . LYS A 1 155 ? 16.385 1.152 -12.881 1.00 91.50 155 LYS A C 1
ATOM 1223 O O . LYS A 1 155 ? 15.545 0.252 -12.944 1.00 91.50 155 LYS A O 1
ATOM 1228 N N . PRO A 1 156 ? 17.606 0.940 -12.349 1.00 92.75 156 PRO A N 1
ATOM 1229 C CA . PRO A 1 156 ? 17.970 -0.343 -11.758 1.00 92.75 156 PRO A CA 1
ATOM 1230 C C . PRO A 1 156 ? 17.089 -0.651 -10.544 1.00 92.75 156 PRO A C 1
ATOM 1232 O O . PRO A 1 156 ? 16.743 0.240 -9.774 1.00 92.75 156 PRO A O 1
ATOM 1235 N N . HIS A 1 157 ? 16.785 -1.932 -10.324 1.00 88.94 157 HIS A N 1
ATOM 1236 C CA . HIS A 1 157 ? 15.943 -2.370 -9.204 1.00 88.94 157 HIS A CA 1
ATOM 1237 C C . HIS A 1 157 ? 16.515 -2.024 -7.816 1.00 88.94 157 HIS A C 1
ATOM 1239 O O . HIS A 1 157 ? 15.758 -2.004 -6.850 1.00 88.94 157 HIS A O 1
ATOM 1245 N N . SER A 1 158 ? 17.821 -1.747 -7.709 1.00 94.88 158 SER A N 1
ATOM 1246 C CA . SER A 1 158 ? 18.468 -1.351 -6.451 1.00 94.88 158 SER A CA 1
ATOM 1247 C C . SER A 1 158 ? 18.139 0.083 -6.024 1.00 94.88 158 SER A C 1
ATOM 1249 O O . SER A 1 158 ? 18.250 0.404 -4.851 1.00 94.88 158 SER A O 1
ATOM 1251 N N . ILE A 1 159 ? 17.619 0.933 -6.922 1.00 95.50 159 ILE A N 1
ATOM 1252 C CA . ILE A 1 159 ? 17.303 2.335 -6.597 1.00 95.50 159 ILE A CA 1
ATOM 1253 C C . ILE A 1 159 ? 16.317 2.473 -5.422 1.00 95.50 159 ILE A C 1
ATOM 1255 O O . ILE A 1 159 ? 16.329 3.476 -4.709 1.00 95.50 159 ILE A O 1
ATOM 1259 N N . GLY A 1 160 ? 15.469 1.458 -5.215 1.00 94.06 160 GLY A N 1
ATOM 1260 C CA . GLY A 1 160 ? 14.546 1.388 -4.088 1.00 94.06 160 GLY A CA 1
ATOM 1261 C C . GLY A 1 160 ? 15.274 1.414 -2.744 1.00 94.06 160 GLY A C 1
ATOM 1262 O O . GLY A 1 160 ? 14.990 2.273 -1.914 1.00 94.06 160 GLY A O 1
ATOM 1263 N N . GLU A 1 161 ? 16.231 0.507 -2.553 1.00 95.69 161 GLU A N 1
ATOM 1264 C CA . GLU A 1 161 ? 17.032 0.409 -1.327 1.00 95.69 161 GLU A CA 1
ATOM 1265 C C . GLU A 1 161 ? 18.153 1.457 -1.259 1.00 95.69 161 GLU A C 1
ATOM 1267 O O . GLU A 1 161 ? 18.402 1.988 -0.181 1.00 95.69 161 GLU A O 1
ATOM 1272 N N . ASP A 1 162 ? 18.751 1.823 -2.397 1.00 95.81 162 ASP A N 1
ATOM 1273 C CA . ASP A 1 162 ? 19.902 2.734 -2.457 1.00 95.81 162 ASP A CA 1
ATOM 1274 C C . ASP A 1 162 ? 19.522 4.212 -2.261 1.00 95.81 162 ASP A C 1
ATOM 1276 O O . ASP A 1 162 ? 20.335 5.004 -1.790 1.00 95.81 162 ASP A O 1
ATOM 1280 N N . MET A 1 163 ? 18.310 4.617 -2.661 1.00 96.12 163 MET A N 1
ATOM 1281 C CA . MET A 1 163 ? 17.929 6.037 -2.721 1.00 96.12 163 MET A CA 1
ATOM 1282 C C . MET A 1 163 ? 16.529 6.318 -2.182 1.00 96.12 163 MET A C 1
ATOM 1284 O O . MET A 1 163 ? 16.354 7.246 -1.396 1.00 96.12 163 MET A O 1
ATOM 1288 N N . VAL A 1 164 ? 15.521 5.531 -2.574 1.00 96.56 164 VAL A N 1
ATOM 1289 C CA . VAL A 1 164 ? 14.127 5.822 -2.201 1.00 96.56 164 VAL A CA 1
ATOM 1290 C C . VAL A 1 164 ? 13.900 5.637 -0.701 1.00 96.56 164 VAL A C 1
ATOM 1292 O O . VAL A 1 164 ? 13.298 6.510 -0.073 1.00 96.56 164 VAL A O 1
ATOM 1295 N N . LEU A 1 165 ? 14.381 4.537 -0.110 1.00 96.06 165 LEU A N 1
ATOM 1296 C CA . LEU A 1 165 ? 14.254 4.308 1.333 1.00 96.06 165 LEU A CA 1
ATOM 1297 C C . LEU A 1 165 ? 15.030 5.356 2.161 1.00 96.06 165 LEU A C 1
ATOM 1299 O O . LEU A 1 165 ? 14.398 5.940 3.044 1.00 96.06 165 LEU A O 1
ATOM 1303 N N . PRO A 1 166 ? 16.311 5.678 1.868 1.00 96.62 166 PRO A N 1
ATOM 1304 C CA . PRO A 1 166 ? 17.028 6.760 2.551 1.00 96.62 166 PRO A CA 1
ATOM 1305 C C . PRO A 1 166 ? 16.341 8.125 2.440 1.00 96.62 166 PRO A C 1
ATOM 1307 O O . PRO A 1 166 ? 16.138 8.790 3.450 1.00 96.62 166 PRO A O 1
ATOM 1310 N N . ALA A 1 167 ? 15.905 8.524 1.240 1.00 96.44 167 ALA A N 1
ATOM 1311 C CA . ALA A 1 167 ? 15.219 9.803 1.048 1.00 96.44 167 ALA A CA 1
ATOM 1312 C C . ALA A 1 167 ? 13.888 9.864 1.814 1.00 96.44 167 ALA A C 1
ATOM 1314 O O . ALA A 1 167 ? 13.527 10.896 2.374 1.00 96.44 167 ALA A O 1
ATOM 1315 N N . THR A 1 168 ? 13.160 8.746 1.867 1.00 95.00 168 THR A N 1
ATOM 1316 C CA . THR A 1 168 ? 11.921 8.656 2.649 1.00 95.00 168 THR A CA 1
ATOM 1317 C C . THR A 1 168 ? 12.206 8.779 4.146 1.00 95.00 168 THR A C 1
ATOM 1319 O O . THR A 1 168 ? 11.453 9.455 4.843 1.00 95.00 168 THR A O 1
ATOM 1322 N N . ALA A 1 169 ? 13.282 8.157 4.639 1.00 95.69 169 ALA A N 1
ATOM 1323 C CA . ALA A 1 169 ? 13.692 8.270 6.036 1.00 95.69 169 ALA A CA 1
ATOM 1324 C C . ALA A 1 169 ? 14.022 9.724 6.409 1.00 95.69 169 ALA A C 1
ATOM 1326 O O . ALA A 1 169 ? 13.461 10.236 7.375 1.00 95.69 169 ALA A O 1
ATOM 1327 N N . GLU A 1 170 ? 14.816 10.407 5.581 1.00 96.69 170 GLU A N 1
ATOM 1328 C CA . GLU A 1 170 ? 15.186 11.813 5.777 1.00 96.69 170 GLU A CA 1
ATOM 1329 C C . GLU A 1 170 ? 13.948 12.716 5.874 1.00 96.69 170 GLU A C 1
ATOM 1331 O O . GLU A 1 170 ? 13.823 13.511 6.801 1.00 96.69 170 GLU A O 1
ATOM 1336 N N . ILE A 1 171 ? 12.981 12.565 4.959 1.00 96.00 171 ILE A N 1
ATOM 1337 C CA . ILE A 1 171 ? 11.739 13.357 4.963 1.00 96.00 171 ILE A CA 1
ATOM 1338 C C . ILE A 1 171 ? 10.914 13.092 6.229 1.00 96.00 171 ILE A C 1
ATOM 1340 O O . ILE A 1 171 ? 10.360 14.023 6.818 1.00 96.00 171 ILE A O 1
ATOM 1344 N N . LEU A 1 172 ? 10.809 11.828 6.651 1.00 94.69 172 LEU A N 1
ATOM 1345 C CA . LEU A 1 172 ? 10.049 11.459 7.845 1.00 94.69 172 LEU A CA 1
ATOM 1346 C C . LEU A 1 172 ? 10.648 12.079 9.111 1.00 94.69 172 LEU A C 1
ATOM 1348 O O . LEU A 1 172 ? 9.898 12.579 9.949 1.00 94.69 172 LEU A O 1
ATOM 1352 N N . GLU A 1 173 ? 11.972 12.087 9.233 1.00 95.69 173 GLU A N 1
ATOM 1353 C CA . GLU A 1 173 ? 12.670 12.601 10.414 1.00 95.69 173 GLU A CA 1
ATOM 1354 C C . GLU A 1 173 ? 12.729 14.135 10.432 1.00 95.69 173 GLU A C 1
ATOM 1356 O O . GLU A 1 173 ? 12.435 14.755 11.459 1.00 95.69 173 GLU A O 1
ATOM 1361 N N . THR A 1 174 ? 13.037 14.759 9.293 1.00 94.75 174 THR A N 1
ATOM 1362 C CA . THR A 1 174 ? 13.252 16.212 9.203 1.00 94.75 174 THR A CA 1
ATOM 1363 C C . THR A 1 174 ? 11.968 17.018 9.050 1.00 94.75 174 THR A C 1
ATOM 1365 O O . THR A 1 174 ? 11.809 18.030 9.726 1.00 94.75 174 THR A O 1
ATOM 1368 N N . VAL A 1 175 ? 11.050 16.592 8.177 1.00 94.62 175 VAL A N 1
ATOM 1369 C CA . VAL A 1 175 ? 9.846 17.369 7.831 1.00 94.62 175 VAL A CA 1
ATOM 1370 C C . VAL A 1 175 ? 8.673 16.990 8.724 1.00 94.62 175 VAL A C 1
ATOM 1372 O O . VAL A 1 175 ? 7.896 17.849 9.135 1.00 94.62 175 VAL A O 1
ATOM 1375 N N . LEU A 1 176 ? 8.513 15.694 8.994 1.00 90.25 176 LEU A N 1
ATOM 1376 C CA . LEU A 1 176 ? 7.339 15.170 9.695 1.00 90.25 176 LEU A CA 1
ATOM 1377 C C . LEU A 1 176 ? 7.601 14.866 11.172 1.00 90.25 176 LEU A C 1
ATOM 1379 O O . LEU A 1 176 ? 6.641 14.645 11.911 1.00 90.25 176 LEU A O 1
ATOM 1383 N N . HIS A 1 177 ? 8.867 14.861 11.600 1.00 90.88 177 HIS A N 1
ATOM 1384 C CA . HIS A 1 177 ? 9.289 14.506 12.958 1.00 90.88 177 HIS A CA 1
ATOM 1385 C C . HIS A 1 177 ? 8.690 13.169 13.434 1.00 90.88 177 HIS A C 1
ATOM 1387 O O . HIS A 1 177 ? 8.247 13.022 14.575 1.00 90.88 177 HIS A O 1
ATOM 1393 N N . GLN A 1 178 ? 8.646 12.186 12.530 1.00 88.75 178 GLN A N 1
ATOM 1394 C CA . GLN A 1 178 ? 8.142 10.838 12.779 1.00 88.75 178 GLN A CA 1
ATOM 1395 C C . GLN A 1 178 ? 9.280 9.811 12.772 1.00 88.75 178 GLN A C 1
ATOM 1397 O O . GLN A 1 178 ? 10.246 9.969 12.028 1.00 88.75 178 GLN A O 1
ATOM 1402 N N . PRO A 1 179 ? 9.167 8.718 13.551 1.00 88.56 179 PRO A N 1
ATOM 1403 C CA . PRO A 1 179 ? 10.200 7.690 13.588 1.00 88.56 179 PRO A CA 1
ATOM 1404 C C . PRO A 1 179 ? 10.243 6.906 12.267 1.00 88.56 179 PRO A C 1
ATOM 1406 O O . PRO A 1 179 ? 9.424 6.006 12.043 1.00 88.56 179 PRO A O 1
ATOM 1409 N N . ALA A 1 180 ? 11.231 7.194 11.415 1.00 89.12 180 ALA A N 1
ATOM 1410 C CA . ALA A 1 180 ? 11.390 6.559 10.106 1.00 89.12 180 ALA A CA 1
ATOM 1411 C C . ALA A 1 180 ? 11.406 5.018 10.126 1.00 89.12 180 ALA A C 1
ATOM 1413 O O . ALA A 1 180 ? 10.710 4.427 9.291 1.00 89.12 180 ALA A O 1
ATOM 1414 N N . PRO A 1 181 ? 12.079 4.324 11.075 1.00 87.56 181 PRO A N 1
ATOM 1415 C CA . PRO A 1 181 ? 12.161 2.859 11.060 1.00 87.56 181 PRO A CA 1
ATOM 1416 C C . PRO A 1 181 ? 10.793 2.168 11.094 1.00 87.56 181 PRO A C 1
ATOM 1418 O O . PRO A 1 181 ? 10.624 1.080 10.540 1.00 87.56 181 PRO A O 1
ATOM 1421 N N . THR A 1 182 ? 9.792 2.808 11.706 1.00 85.75 182 THR A N 1
ATOM 1422 C CA . THR A 1 182 ? 8.438 2.251 11.831 1.00 85.75 182 THR A CA 1
ATOM 1423 C C . THR A 1 182 ? 7.688 2.199 10.503 1.00 85.75 182 THR A C 1
ATOM 1425 O O . THR A 1 182 ? 6.904 1.278 10.292 1.00 85.75 182 THR A O 1
ATOM 1428 N N . ILE A 1 183 ? 7.953 3.146 9.600 1.00 85.88 183 ILE A N 1
ATOM 1429 C CA . ILE A 1 183 ? 7.257 3.286 8.315 1.00 85.88 183 ILE A CA 1
ATOM 1430 C C . ILE A 1 183 ? 8.096 2.676 7.191 1.00 85.88 183 ILE A C 1
ATOM 1432 O O . ILE A 1 183 ? 7.586 1.885 6.398 1.00 85.88 183 ILE A O 1
ATOM 1436 N N . VAL A 1 184 ? 9.395 2.981 7.152 1.00 91.69 184 VAL A N 1
ATOM 1437 C CA . VAL A 1 184 ? 10.336 2.516 6.119 1.00 91.69 184 VAL A CA 1
ATOM 1438 C C . VAL A 1 184 ? 10.398 0.986 6.076 1.00 91.69 184 VAL A C 1
ATOM 1440 O O . VAL A 1 184 ? 10.345 0.401 4.997 1.00 91.69 184 VAL A O 1
ATOM 1443 N N . SER A 1 185 ? 10.396 0.317 7.236 1.00 91.69 185 SER A N 1
ATOM 1444 C CA . SER A 1 185 ? 10.403 -1.155 7.312 1.00 91.69 185 SER A CA 1
ATOM 1445 C C . SER A 1 185 ? 9.154 -1.819 6.718 1.00 91.69 185 SER A C 1
ATOM 1447 O O . SER A 1 185 ? 9.195 -2.992 6.348 1.00 91.69 185 SER A O 1
ATOM 1449 N N . LYS A 1 186 ? 8.042 -1.084 6.596 1.00 92.44 186 LYS A N 1
ATOM 1450 C CA . LYS A 1 186 ? 6.775 -1.589 6.045 1.00 92.44 186 LYS A CA 1
ATOM 1451 C C . LYS A 1 186 ? 6.703 -1.479 4.524 1.00 92.44 186 LYS A C 1
ATOM 1453 O O . LYS A 1 186 ? 5.782 -2.033 3.927 1.00 92.44 186 LYS A O 1
ATOM 1458 N N . ILE A 1 187 ? 7.657 -0.795 3.890 1.00 95.31 187 ILE A N 1
ATOM 1459 C CA . ILE A 1 187 ? 7.713 -0.593 2.441 1.00 95.31 187 ILE A CA 1
ATOM 1460 C C . ILE A 1 187 ? 8.859 -1.451 1.881 1.00 95.31 187 ILE A C 1
ATOM 1462 O O . ILE A 1 187 ? 9.993 -0.987 1.774 1.00 95.31 187 ILE A O 1
ATOM 1466 N N . PRO A 1 188 ? 8.615 -2.722 1.515 1.00 95.25 188 PRO A N 1
ATOM 1467 C CA . PRO A 1 188 ? 9.695 -3.608 1.093 1.00 95.25 188 PRO A CA 1
ATOM 1468 C C . PRO A 1 188 ? 10.170 -3.222 -0.315 1.00 95.25 188 PRO A C 1
ATOM 1470 O O . PRO A 1 188 ? 9.481 -3.474 -1.302 1.00 95.25 188 PRO A O 1
ATOM 1473 N N . LEU A 1 189 ? 11.340 -2.595 -0.414 1.00 97.00 189 LEU A N 1
ATOM 1474 C CA . LEU A 1 189 ? 11.916 -2.089 -1.671 1.00 97.00 189 LEU A CA 1
ATOM 1475 C C . LEU A 1 189 ? 13.318 -2.628 -1.959 1.00 97.00 189 LEU A C 1
ATOM 1477 O O . LEU A 1 189 ? 14.058 -2.030 -2.735 1.00 97.00 189 LEU A O 1
ATOM 1481 N N . SER A 1 190 ? 13.671 -3.781 -1.384 1.00 96.88 190 SER A N 1
ATOM 1482 C CA . SER A 1 190 ? 14.939 -4.424 -1.723 1.00 96.88 190 SER A CA 1
ATOM 1483 C C . SER A 1 190 ? 15.017 -4.751 -3.211 1.00 96.88 190 SER A C 1
ATOM 1485 O O . SER A 1 190 ? 13.985 -5.019 -3.841 1.00 96.88 190 SER A O 1
ATOM 1487 N N . ARG A 1 191 ? 16.230 -4.818 -3.772 1.00 96.69 191 ARG A N 1
ATOM 1488 C CA . ARG A 1 191 ? 16.437 -5.115 -5.202 1.00 96.69 191 ARG A CA 1
ATOM 1489 C C . ARG A 1 191 ? 15.631 -6.327 -5.677 1.00 96.69 191 ARG A C 1
ATOM 1491 O O . ARG A 1 191 ? 14.966 -6.269 -6.709 1.00 96.69 191 ARG A O 1
ATOM 1498 N N . ARG A 1 192 ? 15.645 -7.410 -4.892 1.00 95.81 192 ARG A N 1
ATOM 1499 C CA . ARG A 1 192 ? 14.887 -8.644 -5.178 1.00 95.81 192 ARG A CA 1
ATOM 1500 C C . ARG A 1 192 ? 13.375 -8.426 -5.135 1.00 95.81 192 ARG A C 1
ATOM 1502 O O . ARG A 1 192 ? 12.649 -8.994 -5.945 1.00 95.81 192 ARG A O 1
ATOM 1509 N N . THR A 1 193 ? 12.894 -7.610 -4.199 1.00 96.38 193 THR A N 1
ATOM 1510 C CA . THR A 1 193 ? 11.464 -7.308 -4.073 1.00 96.38 193 THR A CA 1
ATOM 1511 C C . THR A 1 193 ? 10.969 -6.485 -5.251 1.00 96.38 193 THR A C 1
ATOM 1513 O O . THR A 1 193 ? 9.925 -6.802 -5.818 1.00 96.38 193 THR A O 1
ATOM 1516 N N . VAL A 1 194 ? 11.716 -5.447 -5.631 1.00 95.94 194 VAL A N 1
ATOM 1517 C CA . VAL A 1 194 ? 11.377 -4.606 -6.783 1.00 95.94 194 VAL A CA 1
ATOM 1518 C C . VAL A 1 194 ? 11.367 -5.451 -8.053 1.00 95.94 194 VAL A C 1
ATOM 1520 O O . VAL A 1 194 ? 10.390 -5.391 -8.791 1.00 95.94 194 VAL A O 1
ATOM 1523 N N . GLN A 1 195 ? 12.388 -6.287 -8.269 1.00 94.06 195 GLN A N 1
ATOM 1524 C CA . GLN A 1 195 ? 12.442 -7.205 -9.409 1.00 94.06 195 GLN A CA 1
ATOM 1525 C C . GLN A 1 195 ? 11.213 -8.122 -9.460 1.00 94.06 195 GLN A C 1
ATOM 1527 O O . GLN A 1 195 ? 10.457 -8.068 -10.423 1.00 94.06 195 GLN A O 1
ATOM 1532 N N . ARG A 1 196 ? 10.932 -8.864 -8.380 1.00 97.00 196 ARG A N 1
ATOM 1533 C CA . ARG A 1 196 ? 9.788 -9.787 -8.325 1.00 97.00 196 ARG A CA 1
ATOM 1534 C C . ARG A 1 196 ? 8.458 -9.094 -8.617 1.00 97.00 196 ARG A C 1
ATOM 1536 O O . ARG A 1 196 ? 7.592 -9.674 -9.257 1.00 97.00 196 ARG A O 1
ATOM 1543 N N . ARG A 1 197 ? 8.263 -7.868 -8.127 1.00 96.62 197 ARG A N 1
ATOM 1544 C CA . ARG A 1 197 ? 7.031 -7.107 -8.387 1.00 96.62 197 ARG A CA 1
ATOM 1545 C C . ARG A 1 197 ? 6.908 -6.717 -9.849 1.00 96.62 197 ARG A C 1
ATOM 1547 O O . ARG A 1 197 ? 5.808 -6.785 -10.380 1.00 96.62 197 ARG A O 1
ATOM 1554 N N . VAL A 1 198 ? 8.010 -6.311 -10.477 1.00 93.56 198 VAL A N 1
ATOM 1555 C CA . VAL A 1 198 ? 8.044 -6.026 -11.915 1.00 93.56 198 VAL A CA 1
ATOM 1556 C C . VAL A 1 198 ? 7.724 -7.286 -12.712 1.00 93.56 198 VAL A C 1
ATOM 1558 O O . VAL A 1 198 ? 6.869 -7.217 -13.586 1.00 93.56 198 VAL A O 1
ATOM 1561 N N . ASP A 1 199 ? 8.303 -8.430 -12.347 1.00 92.06 199 ASP A N 1
ATOM 1562 C CA . ASP A 1 199 ? 8.027 -9.711 -13.005 1.00 92.06 199 ASP A CA 1
ATOM 1563 C C . ASP A 1 199 ? 6.550 -10.117 -12.861 1.00 92.06 199 ASP A C 1
ATOM 1565 O O . ASP A 1 199 ? 5.915 -10.486 -13.841 1.00 92.06 199 ASP A O 1
ATOM 1569 N N . VAL A 1 200 ? 5.966 -9.978 -11.663 1.00 93.25 200 VAL A N 1
ATOM 1570 C CA . VAL A 1 200 ? 4.535 -10.255 -11.423 1.00 93.25 200 VAL A CA 1
ATOM 1571 C C . VAL A 1 200 ? 3.639 -9.326 -12.244 1.00 93.25 200 VAL A C 1
ATOM 1573 O O . VAL A 1 200 ? 2.673 -9.785 -12.843 1.00 93.25 200 VAL A O 1
ATOM 1576 N N . MET A 1 201 ? 3.950 -8.027 -12.294 1.00 94.50 201 MET A N 1
ATOM 1577 C CA . MET A 1 201 ? 3.194 -7.079 -13.120 1.00 94.50 201 MET A CA 1
ATOM 1578 C C . MET A 1 201 ? 3.327 -7.399 -14.615 1.00 94.50 201 MET A C 1
ATOM 1580 O O . MET A 1 201 ? 2.355 -7.262 -15.348 1.00 94.50 201 MET A O 1
ATOM 1584 N N . ALA A 1 202 ? 4.505 -7.834 -15.069 1.00 89.81 202 ALA A N 1
ATOM 1585 C CA . ALA A 1 202 ? 4.722 -8.241 -16.454 1.00 89.81 202 ALA A CA 1
ATOM 1586 C C . ALA A 1 202 ? 3.909 -9.496 -16.807 1.00 89.81 202 ALA A C 1
ATOM 1588 O O . ALA A 1 202 ? 3.228 -9.499 -17.827 1.00 89.81 202 ALA A O 1
ATOM 1589 N N . GLN A 1 203 ? 3.913 -10.507 -15.935 1.00 90.31 203 GLN A N 1
ATOM 1590 C CA . GLN A 1 203 ? 3.124 -11.733 -16.101 1.00 90.31 203 GLN A CA 1
ATOM 1591 C C . GLN A 1 203 ? 1.617 -11.456 -16.138 1.00 90.31 203 GLN A C 1
ATOM 1593 O O . GLN A 1 203 ? 0.905 -12.058 -16.934 1.00 90.31 203 GLN A O 1
ATOM 1598 N N . ASP A 1 204 ? 1.122 -10.540 -15.301 1.00 89.56 204 ASP A N 1
ATOM 1599 C CA . ASP A 1 204 ? -0.293 -10.148 -15.296 1.00 89.56 204 ASP A CA 1
ATOM 1600 C C . ASP A 1 204 ? -0.701 -9.484 -16.622 1.00 89.56 204 ASP A C 1
ATOM 1602 O O . ASP A 1 204 ? -1.730 -9.821 -17.208 1.00 89.56 204 ASP A O 1
ATOM 1606 N N . ILE A 1 205 ? 0.152 -8.598 -17.149 1.00 85.88 205 ILE A N 1
ATOM 1607 C CA . ILE A 1 205 ? -0.054 -7.960 -18.457 1.00 85.88 205 ILE A CA 1
ATOM 1608 C C . ILE A 1 205 ? 0.001 -8.994 -19.588 1.00 85.88 205 ILE A C 1
ATOM 1610 O O . ILE A 1 205 ? -0.848 -8.966 -20.478 1.00 85.88 205 ILE A O 1
ATOM 1614 N N . GLU A 1 206 ? 0.971 -9.908 -19.557 1.00 84.69 206 GLU A N 1
ATOM 1615 C CA . GLU A 1 206 ? 1.106 -10.991 -20.535 1.00 84.69 206 GLU A CA 1
ATOM 1616 C C . GLU A 1 206 ? -0.134 -11.890 -20.535 1.00 84.69 206 GLU A C 1
ATOM 1618 O O . GLU A 1 206 ? -0.732 -12.122 -21.584 1.00 84.69 206 GLU A O 1
ATOM 1623 N N . ALA A 1 207 ? -0.588 -12.322 -19.357 1.00 83.12 207 ALA A N 1
ATOM 1624 C CA . ALA A 1 207 ? -1.786 -13.138 -19.214 1.00 83.12 207 ALA A CA 1
ATOM 1625 C C . ALA A 1 207 ? -3.034 -12.412 -19.737 1.00 83.12 207 ALA A C 1
ATOM 1627 O O . ALA A 1 207 ? -3.821 -13.001 -20.482 1.00 83.12 207 ALA A O 1
ATOM 1628 N N . ALA A 1 208 ? -3.199 -11.129 -19.399 1.00 82.56 208 ALA A N 1
ATOM 1629 C CA . ALA A 1 208 ? -4.296 -10.310 -19.906 1.00 82.56 208 ALA A CA 1
ATOM 1630 C C . ALA A 1 208 ? -4.263 -10.208 -21.438 1.00 82.56 208 ALA A C 1
ATOM 1632 O O . ALA A 1 208 ? -5.295 -10.369 -22.091 1.00 82.56 208 ALA A O 1
ATOM 1633 N N . LEU A 1 209 ? -3.081 -10.006 -22.022 1.00 81.88 209 LEU A N 1
ATOM 1634 C CA . LEU A 1 209 ? -2.905 -9.940 -23.468 1.00 81.88 209 LEU A CA 1
ATOM 1635 C C . LEU A 1 209 ? -3.212 -11.284 -24.140 1.00 81.88 209 LEU A C 1
ATOM 1637 O O . LEU A 1 209 ? -3.930 -11.312 -25.136 1.00 81.88 209 LEU A O 1
ATOM 1641 N N . CYS A 1 210 ? -2.747 -12.401 -23.578 1.00 82.44 210 CYS A N 1
ATOM 1642 C CA . CYS A 1 210 ? -3.058 -13.736 -24.086 1.00 82.44 210 CYS A CA 1
ATOM 1643 C C . CYS A 1 210 ? -4.564 -14.019 -24.093 1.00 82.44 210 CYS A C 1
ATOM 1645 O O . CYS A 1 210 ? -5.064 -14.633 -25.034 1.00 82.44 210 CYS A O 1
ATOM 1647 N N . VAL A 1 211 ? -5.293 -13.587 -23.060 1.00 86.62 211 VAL A N 1
ATOM 1648 C CA . VAL A 1 211 ? -6.756 -13.726 -23.011 1.00 86.62 211 VAL A CA 1
ATOM 1649 C C . VAL A 1 211 ? -7.416 -12.899 -24.111 1.00 86.62 211 VAL A C 1
ATOM 1651 O O . VAL A 1 211 ? -8.316 -13.398 -24.780 1.00 86.62 211 VAL A O 1
ATOM 1654 N N . ILE A 1 212 ? -6.959 -11.663 -24.330 1.00 84.12 212 ILE A N 1
ATOM 1655 C CA . ILE A 1 212 ? -7.484 -10.802 -25.397 1.00 84.12 212 ILE A CA 1
ATOM 1656 C C . ILE A 1 212 ? -7.249 -11.451 -26.763 1.00 84.12 212 ILE A C 1
ATOM 1658 O O . ILE A 1 212 ? -8.208 -11.646 -27.500 1.00 84.12 212 ILE A O 1
ATOM 1662 N N . LEU A 1 213 ? -6.011 -11.855 -27.058 1.00 81.50 213 LEU A N 1
ATOM 1663 C CA . LEU A 1 213 ? -5.629 -12.424 -28.353 1.00 81.50 213 LEU A CA 1
ATOM 1664 C C . LEU A 1 213 ? -6.356 -13.733 -28.678 1.00 81.50 213 LEU A C 1
ATOM 1666 O O . LEU A 1 213 ? -6.673 -13.973 -29.834 1.00 81.50 213 LEU A O 1
ATOM 1670 N N . LYS A 1 214 ? -6.647 -14.572 -27.676 1.00 81.62 214 LYS A N 1
ATOM 1671 C CA . LYS A 1 214 ? -7.432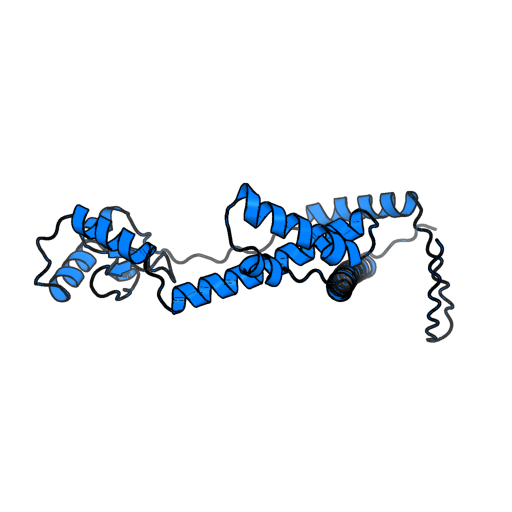 -15.803 -27.873 1.00 81.62 214 LYS A CA 1
ATOM 1672 C C . LYS A 1 214 ? -8.910 -15.537 -28.158 1.00 81.62 214 LYS A C 1
ATOM 1674 O O . LYS A 1 214 ? -9.553 -16.365 -28.790 1.00 81.62 214 LYS A O 1
ATOM 1679 N N . ASN A 1 215 ? -9.446 -14.425 -27.657 1.00 77.50 215 ASN A N 1
ATOM 1680 C CA . ASN A 1 215 ? -10.859 -14.074 -27.798 1.00 77.50 215 ASN A CA 1
ATOM 1681 C C . ASN A 1 215 ? -11.136 -13.200 -29.028 1.00 77.50 215 ASN A C 1
ATOM 1683 O O . ASN A 1 215 ? -12.281 -13.098 -29.460 1.00 77.50 215 ASN A O 1
ATOM 1687 N N . THR A 1 216 ? -10.114 -12.551 -29.580 1.00 69.19 216 THR A N 1
ATOM 1688 C CA . THR A 1 216 ? -10.186 -11.887 -30.877 1.00 69.19 216 THR A CA 1
ATOM 1689 C C . THR A 1 216 ? -9.768 -12.883 -31.952 1.00 69.19 216 THR A C 1
ATOM 1691 O O . THR A 1 216 ? -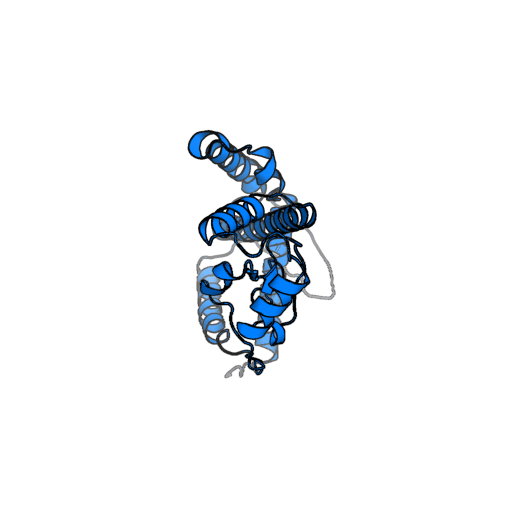8.581 -13.176 -32.075 1.00 69.19 216 THR A O 1
ATOM 1694 N N . GLU A 1 217 ? -10.713 -13.388 -32.746 1.00 56.22 217 GLU A N 1
ATOM 1695 C CA . GLU A 1 217 ? -10.385 -13.942 -34.062 1.00 56.22 217 GLU A CA 1
ATOM 1696 C C . GLU A 1 217 ? -9.772 -12.798 -34.876 1.00 56.22 217 GLU A C 1
ATOM 1698 O O . GLU A 1 217 ? -10.481 -11.962 -35.434 1.00 56.22 217 GLU A O 1
ATOM 1703 N N . LEU A 1 218 ? -8.443 -12.678 -34.845 1.00 51.56 218 LEU A N 1
ATOM 1704 C CA . LEU A 1 218 ? -7.720 -11.783 -35.734 1.00 51.56 218 LEU A CA 1
ATOM 1705 C C . LEU A 1 218 ? -7.956 -12.322 -37.144 1.00 51.56 218 LEU A C 1
ATOM 1707 O O . LEU A 1 218 ? -7.268 -13.243 -37.579 1.00 51.56 218 LEU A O 1
ATOM 1711 N N . GLN A 1 219 ? -8.973 -11.787 -37.821 1.00 46.34 219 GLN A N 1
ATOM 1712 C CA . GLN A 1 219 ? -9.106 -11.900 -39.264 1.00 46.34 219 GLN A CA 1
ATOM 1713 C C . GLN A 1 219 ? -7.849 -11.252 -39.845 1.00 46.34 219 GLN A C 1
ATOM 1715 O O . GLN A 1 219 ? -7.699 -10.032 -39.848 1.00 46.34 219 GLN A O 1
ATOM 1720 N N . LEU A 1 220 ? -6.875 -12.091 -40.192 1.00 46.84 220 LEU A N 1
ATOM 1721 C CA . LEU A 1 220 ? -5.755 -11.692 -41.022 1.00 46.84 220 LEU A CA 1
ATOM 1722 C C . LEU A 1 220 ? -6.345 -11.530 -42.422 1.00 46.84 220 LEU A C 1
ATOM 1724 O O . LEU A 1 220 ? -6.573 -12.530 -43.098 1.00 46.84 220 LEU A O 1
ATOM 1728 N N . ASP A 1 221 ? -6.681 -10.295 -42.793 1.00 43.41 221 ASP A N 1
ATOM 1729 C CA . ASP A 1 221 ? -6.997 -9.963 -44.181 1.00 43.41 221 ASP A CA 1
ATOM 1730 C C . ASP A 1 221 ? -5.734 -10.226 -45.017 1.00 43.41 221 ASP A C 1
ATOM 1732 O O . ASP A 1 221 ? -4.674 -9.646 -44.758 1.00 43.41 221 ASP A O 1
ATOM 1736 N N . GLU A 1 222 ? -5.861 -11.182 -45.938 1.00 34.88 222 GLU A N 1
ATOM 1737 C CA . GLU A 1 222 ? -4.843 -11.644 -46.892 1.00 34.88 222 GLU A CA 1
ATOM 1738 C C . GLU A 1 222 ? -4.587 -10.617 -48.009 1.00 34.88 222 GLU A C 1
ATOM 1740 O O . GLU A 1 222 ? -5.560 -9.969 -48.468 1.00 34.88 222 GLU A O 1
#

Secondary structure (DSSP, 8-state):
-----------TT----------HHHHHHHHHHHHHHTTGGG----PPPPP-PPP-GGGGGGTEEE-SS-TTSEEETTT--B--GGGGSHHHHHHHHHHH-GGGTT--HHHHHHHHHHHHH---HHHHHHHHHHHHHHHHHHHHHHHHHHHHTT--TTHIIIIIHHHHHHHHHHTS---HHHHHTTS---HHHHHHHHHHHHHHHHHHHHHHHHHS------

Organism: NCBI:txid68888

Radius of gyration: 27.97 Å; chains: 1; bounding box: 66×45×84 Å

Foldseek 3Di:
DDDDDDDDDDDPDDDDPPDPDDDVVNVVVVVVVVVVVVPPPPDDDDDDDDDFDADDPVCLQLQWAADPVGNRWIAHLPPRDTDDSVCSPSVSSNVVSCVVPVPCNPDGSVVSVVSVVVVVPDPDPVNVVVVLVVLLVVLAVVLLVVLVVCVVVVHQLQCQVPPVLVVQCCCCCPVVVHHSVSNSVSNDRHSVSSVVSVVVVVVVVVVVVVVVVVVDPPPPDD

Sequence (222 aa):
IHLSCINTFSLHDCTIVCVRSVTVEDLLKLLGIIVLLKSCTNSLMSRPKKKSRQYSTEYLKFGFTCSPANRRLPMCLICEKVFSNEAMKPSRLKEDFTRCQPDKRCKDVAYFCSLREKASIRRTLPNMMASESKLHHDGLLASYRIALMIAKSGKPHSIGEDMVLPATAEILETVLHQPAPTIVSKIPLSRRTVQRRVDVMAQDIEAALCVILKNTELQLDE